Protein AF-A0AAD6PYB6-F1 (afdb_monomer)

Sequence (263 aa):
MAGSASKSFTLILLAMSFYFNSSSAARATPQSSIEFIRTSCSTTIYPDLCYTSLSIHSSTIQTSPKLLANAALNVTLSSAKSTSSKMSSLSRSHGLKPREVSAMKDCVEELSDAVYELKKSIGEMSHAKKSNFRMMISDVQTWVSAALTDESTCTDGFEGDAMNGTLKTAVRGRIVQTAQLTSNALALINNYAFRHEPIYKIDHDSASCQGTQGEVPTCATWTLSGNGMNGNFKRAVRGRIVNIAQLTSNALALVNNYALLNG

Nearest PDB structures (foldseek):
  1xg2-assembly1_B  TM=8.858E-01  e=2.376E-05  Actinidia chinensis
  1x91-assembly1_A  TM=7.967E-01  e=1.705E-05  Arabidopsis thaliana
  5lnx-assembly1_C  TM=4.937E-01  e=9.712E-01  Bacillus subtilis subsp. subtilis str. 168
  8qae-assembly1_A  TM=4.712E-01  e=1.715E+00  synthetic construct
  8vdq-assembly1_A  TM=4.806E-01  e=7.112E+00  Mus musculus

Secondary structure (DSSP, 8-state):
---SHHHHHHHHHHHHGGGS------PPPHHHHHHHHHHHHTTSSSHHHHHHHHHTTHHHHTT-HHHHHHHHHHHHHHHHHHHHHHHHHHTT-TT--HHHHHHHHHHHHHHHHHHHHHHHHHHHHHH--TTTHHHHHHHHHHHHHHHHHHHHHHHHTT-SGGGTTHHHHHHHHHHHHHHHHHHHHHHHHHHHHHTTS------TT-------TTS---PPP---------HHHHHHHHHHHHHHHHHHHHHHHHHHHHHHH--

Solvent-accessible surface area (backbone atoms only — not comparable to full-atom values): 14759 Å² total; per-residue (Å²): 144,86,76,71,68,67,64,58,56,54,54,54,56,61,54,56,63,73,65,64,71,83,79,72,80,78,72,64,49,68,68,57,7,42,52,44,45,46,62,57,20,67,74,32,95,48,32,66,63,42,31,69,72,44,52,86,43,22,85,77,24,30,76,39,54,68,41,42,26,52,48,34,44,50,55,26,40,50,43,30,46,53,45,28,53,49,41,56,52,56,55,70,48,86,90,64,51,76,68,54,46,51,34,33,52,54,26,34,50,27,29,49,49,22,38,51,27,37,51,49,25,54,56,39,61,70,67,51,42,90,94,49,32,73,60,36,50,52,51,27,53,51,27,38,54,46,22,33,46,26,33,47,52,32,49,57,59,43,58,65,76,94,36,66,54,71,66,38,54,62,51,40,63,50,38,52,55,32,33,49,38,35,51,31,23,47,43,41,42,51,56,41,49,61,75,67,50,74,80,73,74,76,68,83,85,70,78,82,72,72,65,64,96,89,60,84,68,70,72,85,79,89,78,90,82,76,90,86,78,58,71,72,53,58,54,51,50,53,53,51,56,50,48,52,57,51,51,50,52,55,49,48,56,51,53,55,53,54,52,66,75,76,102

Structure (mmCIF, N/CA/C/O backbone):
data_AF-A0AAD6PYB6-F1
#
_entry.id   AF-A0AAD6PYB6-F1
#
loop_
_atom_site.group_PDB
_atom_site.id
_atom_site.type_symbol
_atom_site.label_atom_id
_atom_site.label_alt_id
_atom_site.label_comp_id
_atom_site.label_asym_id
_atom_site.label_entity_id
_atom_site.label_seq_id
_atom_site.pdbx_PDB_ins_code
_atom_site.Cartn_x
_atom_site.Cartn_y
_atom_site.Cartn_z
_atom_site.occupancy
_atom_site.B_iso_or_equiv
_atom_site.auth_seq_id
_atom_site.auth_comp_id
_atom_site.auth_asym_id
_atom_site.auth_atom_id
_atom_site.pdbx_PDB_model_num
ATOM 1 N N . MET A 1 1 ? -26.552 -5.639 77.917 1.00 44.06 1 MET A N 1
ATOM 2 C CA . MET A 1 1 ? -26.828 -6.510 76.752 1.00 44.06 1 MET A CA 1
ATOM 3 C C . MET A 1 1 ? -26.642 -5.693 75.473 1.00 44.06 1 MET A C 1
ATOM 5 O O . MET A 1 1 ? -27.607 -5.205 74.913 1.00 44.06 1 MET A O 1
ATOM 9 N N . ALA A 1 2 ? -25.401 -5.453 75.048 1.00 47.69 2 ALA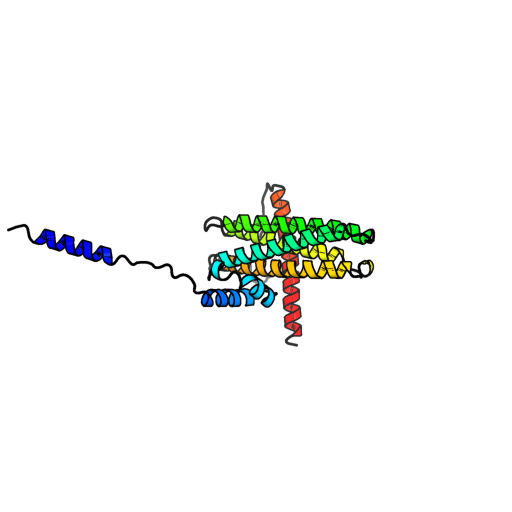 A N 1
ATOM 10 C CA . ALA A 1 2 ? -25.093 -4.684 73.838 1.00 47.69 2 ALA A CA 1
ATOM 11 C C . ALA A 1 2 ? -23.772 -5.225 73.280 1.00 47.69 2 ALA A C 1
ATOM 13 O O . ALA A 1 2 ? -22.701 -4.868 73.752 1.00 47.69 2 ALA A O 1
ATOM 14 N N . GLY A 1 3 ? -23.842 -6.197 72.373 1.00 49.38 3 GLY A N 1
ATOM 15 C CA . GLY A 1 3 ? -22.629 -6.861 71.873 1.00 49.38 3 GLY A CA 1
ATOM 16 C C . GLY A 1 3 ? -22.837 -7.888 70.762 1.00 49.38 3 GLY A C 1
ATOM 17 O O . GLY A 1 3 ? -21.867 -8.286 70.127 1.00 49.38 3 GLY A O 1
ATOM 18 N N . SER A 1 4 ? -24.081 -8.294 70.481 1.00 51.25 4 SER A N 1
ATOM 19 C CA . SER A 1 4 ? -24.361 -9.315 69.457 1.00 51.25 4 SER A CA 1
ATOM 20 C C . SER A 1 4 ? -24.599 -8.736 68.048 1.00 51.25 4 SER A C 1
ATOM 22 O O . SER A 1 4 ? -24.265 -9.366 67.048 1.00 51.25 4 SER A O 1
ATOM 24 N N . ALA A 1 5 ? -25.095 -7.496 67.940 1.00 53.59 5 ALA A N 1
ATOM 25 C CA . ALA A 1 5 ? -25.461 -6.897 66.648 1.00 53.59 5 ALA A CA 1
ATOM 26 C C . ALA A 1 5 ? -24.251 -6.496 65.773 1.00 53.59 5 ALA A C 1
ATOM 28 O O . ALA A 1 5 ? -24.321 -6.580 64.550 1.00 53.59 5 ALA A O 1
ATOM 29 N N . SER A 1 6 ? -23.120 -6.122 66.387 1.00 53.25 6 SER A N 1
ATOM 30 C CA . SER A 1 6 ? -21.925 -5.634 65.671 1.00 53.25 6 SER A CA 1
ATOM 31 C C . SER A 1 6 ? -21.220 -6.730 64.854 1.00 53.25 6 SER A C 1
ATOM 33 O O . SER A 1 6 ? -20.751 -6.483 63.746 1.00 53.25 6 SER A O 1
ATOM 35 N N . LYS A 1 7 ? -21.228 -7.980 65.345 1.00 53.06 7 LYS A N 1
ATOM 36 C CA . LYS A 1 7 ? -20.577 -9.120 64.671 1.00 53.06 7 LYS A CA 1
ATOM 37 C C . LYS A 1 7 ? -21.359 -9.642 63.461 1.00 53.06 7 LYS A C 1
ATOM 39 O O . LYS A 1 7 ? -20.768 -10.210 62.550 1.00 53.06 7 LYS A O 1
ATOM 44 N N . SER A 1 8 ? -22.677 -9.441 63.445 1.00 56.28 8 SER A N 1
ATOM 45 C CA . SER A 1 8 ? -23.524 -9.852 62.315 1.00 56.28 8 SER A CA 1
ATOM 46 C C . SER A 1 8 ? -23.386 -8.893 61.129 1.00 56.28 8 SER A C 1
ATOM 48 O O . SER A 1 8 ? -23.426 -9.322 59.981 1.00 56.28 8 SER A O 1
ATOM 50 N N . PHE A 1 9 ? -23.151 -7.604 61.394 1.00 56.69 9 PHE A N 1
ATOM 51 C CA . PHE A 1 9 ? -23.001 -6.588 60.349 1.00 56.69 9 PHE A CA 1
ATOM 52 C C . PHE A 1 9 ? -21.663 -6.705 59.596 1.00 56.69 9 PHE A C 1
ATOM 54 O O . PHE A 1 9 ? -21.605 -6.493 58.386 1.00 56.69 9 PHE A O 1
ATOM 61 N N . THR A 1 10 ? -20.589 -7.111 60.283 1.00 57.94 10 THR A N 1
ATOM 62 C CA . THR A 1 10 ? -19.266 -7.319 59.667 1.00 57.94 10 THR A CA 1
ATOM 63 C C . THR A 1 10 ? -19.206 -8.557 58.767 1.00 57.94 10 THR A C 1
ATOM 65 O O . THR A 1 10 ? -18.531 -8.523 57.740 1.00 57.94 10 THR A O 1
ATOM 68 N N . LEU A 1 11 ? -19.950 -9.622 59.088 1.00 55.72 11 LEU A N 1
ATOM 69 C CA . LEU A 1 11 ? -20.047 -10.824 58.244 1.00 55.72 11 LEU A CA 1
ATOM 70 C C . LEU A 1 11 ? -20.791 -10.563 56.925 1.00 55.72 11 LEU A C 1
ATOM 72 O O . LEU A 1 11 ? -20.402 -11.096 55.888 1.00 55.72 11 LEU A O 1
ATOM 76 N N . ILE A 1 12 ? -21.811 -9.701 56.939 1.00 60.41 12 ILE A N 1
ATOM 77 C CA . ILE A 1 12 ? -22.574 -9.333 55.734 1.00 60.41 12 ILE A CA 1
ATOM 78 C C . ILE A 1 12 ? -21.721 -8.476 54.782 1.00 60.41 12 ILE A C 1
ATOM 80 O O . ILE A 1 12 ? -21.755 -8.682 53.569 1.00 60.41 12 ILE A O 1
ATOM 84 N N . LEU A 1 13 ? -20.896 -7.567 55.316 1.00 56.47 13 LEU A N 1
ATOM 85 C CA . LEU A 1 13 ? -19.973 -6.754 54.511 1.00 56.47 13 LEU A CA 1
ATOM 86 C C . LEU A 1 13 ? -18.854 -7.589 53.866 1.00 56.47 13 LEU A C 1
ATOM 88 O O . LEU A 1 13 ? -18.493 -7.327 52.722 1.00 56.47 13 LEU A O 1
ATOM 92 N N . LEU A 1 14 ? -18.353 -8.618 54.561 1.00 57.16 14 LEU A N 1
ATOM 93 C CA . LEU A 1 14 ? -17.382 -9.572 54.010 1.00 57.16 14 LEU A CA 1
ATOM 94 C C . LEU A 1 14 ? -17.990 -10.500 52.951 1.00 57.16 14 LEU A C 1
ATOM 96 O O . LEU A 1 14 ? -17.286 -10.907 52.037 1.00 57.16 14 LEU A O 1
ATOM 100 N N . ALA A 1 15 ? -19.282 -10.824 53.041 1.00 57.59 15 ALA A N 1
ATOM 101 C CA . ALA A 1 15 ? -19.959 -11.617 52.018 1.00 57.59 15 ALA A CA 1
ATOM 102 C C . ALA A 1 15 ? -20.163 -10.819 50.718 1.00 57.59 15 ALA A C 1
ATOM 104 O O . ALA A 1 15 ? -19.977 -11.365 49.635 1.00 57.59 15 ALA A O 1
ATOM 105 N N . MET A 1 16 ? -20.474 -9.520 50.810 1.00 56.72 16 MET A N 1
ATOM 106 C CA . MET A 1 16 ? -20.704 -8.651 49.644 1.00 56.72 16 MET A CA 1
ATOM 107 C C . MET A 1 16 ? -19.429 -8.335 48.844 1.00 56.72 16 MET A C 1
ATOM 109 O O . MET A 1 16 ? -19.515 -8.081 47.643 1.00 56.72 16 MET A O 1
ATOM 113 N N . SER A 1 17 ? -18.240 -8.412 49.451 1.00 53.81 17 SER A N 1
ATOM 114 C CA . SER A 1 17 ? -16.965 -8.259 48.736 1.00 53.81 17 SER A CA 1
ATOM 115 C C . SER A 1 17 ? -16.592 -9.465 47.862 1.00 53.81 17 SER A C 1
ATOM 117 O O . SER A 1 17 ? -15.834 -9.292 46.910 1.00 53.81 17 SER A O 1
ATOM 119 N N . PHE A 1 18 ? -17.177 -10.648 48.094 1.00 53.03 18 PHE A N 1
ATOM 120 C CA . PHE A 1 18 ? -17.046 -11.800 47.186 1.00 53.03 18 PHE A CA 1
ATOM 121 C C . PHE A 1 18 ? -17.978 -11.726 45.963 1.00 53.03 18 PHE A C 1
ATOM 123 O O . PHE A 1 18 ? -17.782 -12.472 45.007 1.00 53.03 18 PHE A O 1
ATOM 130 N N . TYR A 1 19 ? -18.957 -10.811 45.959 1.00 51.69 19 TYR A N 1
ATOM 131 C CA . TYR A 1 19 ? -19.867 -10.579 44.828 1.00 51.69 19 TYR A CA 1
ATOM 132 C C . TYR A 1 19 ? -19.381 -9.493 43.857 1.00 51.69 19 TYR A C 1
ATOM 134 O O . TYR A 1 19 ? -20.041 -9.241 42.845 1.00 51.69 19 TYR A O 1
ATOM 142 N N . PHE A 1 20 ? -18.222 -8.866 44.102 1.00 55.06 20 PHE A N 1
ATOM 143 C CA . PHE A 1 20 ? -17.576 -8.038 43.085 1.00 55.06 20 PHE A CA 1
ATOM 144 C C . PHE A 1 20 ? -17.024 -8.936 41.975 1.00 55.06 20 PHE A C 1
ATOM 146 O O . PHE A 1 20 ? -15.905 -9.438 42.024 1.00 55.06 20 PHE A O 1
ATOM 153 N N . ASN A 1 21 ? -17.901 -9.145 40.993 1.00 52.94 21 ASN A N 1
ATOM 154 C CA . ASN A 1 21 ? -17.685 -9.710 39.672 1.00 52.94 21 ASN A CA 1
ATOM 155 C C . ASN A 1 21 ? -16.218 -9.707 39.229 1.00 52.94 21 ASN A C 1
ATOM 157 O O . ASN A 1 21 ? -15.630 -8.665 38.931 1.00 52.94 21 ASN A O 1
ATOM 161 N N . SER A 1 22 ? -15.678 -10.912 39.068 1.00 51.53 22 SER A N 1
ATOM 162 C CA . SER A 1 22 ? -14.574 -11.147 38.147 1.00 51.53 22 SER A CA 1
ATOM 163 C C . SER A 1 22 ? -15.066 -10.856 36.729 1.00 51.53 22 SER A C 1
ATOM 165 O O . SER A 1 22 ? -15.581 -11.739 36.045 1.00 51.53 22 SER A O 1
ATOM 167 N N . SER A 1 23 ? -14.918 -9.611 36.278 1.00 52.59 23 SER A N 1
ATOM 168 C CA . SER A 1 23 ? -15.025 -9.260 34.863 1.00 52.59 23 SER A CA 1
ATOM 169 C C . SER A 1 23 ? -13.872 -9.928 34.119 1.00 52.59 23 SER A C 1
ATOM 171 O O . SER A 1 23 ? -12.803 -9.349 33.933 1.00 52.59 23 SER A O 1
ATOM 173 N N . SER A 1 24 ? -14.067 -11.184 33.723 1.00 54.78 24 SER A N 1
ATOM 174 C CA . SER A 1 24 ? -13.161 -11.852 32.798 1.00 54.78 24 SER A CA 1
ATOM 175 C C . SER A 1 24 ? -13.300 -11.155 31.452 1.00 54.78 24 SER A C 1
ATOM 177 O O . SER A 1 24 ? -14.332 -11.269 30.795 1.00 54.78 24 SER A O 1
ATOM 179 N N . ALA A 1 25 ? -12.272 -10.414 31.039 1.00 56.12 25 ALA A N 1
ATOM 180 C CA . ALA A 1 25 ? -12.152 -9.981 29.656 1.00 56.12 25 ALA A CA 1
ATOM 181 C C . ALA A 1 25 ? -12.066 -11.248 28.790 1.00 56.12 25 ALA A C 1
ATOM 183 O O . ALA A 1 25 ? -11.013 -11.886 28.717 1.00 56.12 25 ALA A O 1
ATOM 184 N N . ALA A 1 26 ? -13.192 -11.664 28.209 1.00 63.38 26 ALA A N 1
ATOM 185 C CA . ALA A 1 26 ? -13.251 -12.835 27.349 1.00 63.38 26 ALA A CA 1
ATOM 186 C C . ALA A 1 26 ? -12.305 -12.607 26.161 1.00 63.38 26 ALA A C 1
ATOM 188 O O . ALA A 1 26 ? -12.541 -11.736 25.323 1.00 63.38 26 ALA A O 1
ATOM 189 N N . ARG A 1 27 ? -11.196 -13.353 26.114 1.00 66.00 27 ARG A N 1
ATOM 190 C CA . ARG A 1 27 ? -10.298 -13.340 24.956 1.00 66.00 27 ARG A CA 1
ATOM 191 C C . ARG A 1 27 ? -11.039 -13.931 23.764 1.00 66.00 27 ARG A C 1
ATOM 193 O O . ARG A 1 27 ? -11.705 -14.957 23.903 1.00 66.00 27 ARG A O 1
ATOM 200 N N . ALA A 1 28 ? -10.894 -13.305 22.598 1.00 75.38 28 ALA A N 1
ATOM 201 C CA . ALA A 1 28 ? -11.425 -13.865 21.365 1.00 75.38 28 ALA A CA 1
ATOM 202 C C . ALA A 1 28 ? -10.831 -15.261 21.132 1.00 75.38 28 ALA A C 1
ATOM 204 O O . ALA A 1 28 ? -9.621 -15.469 21.254 1.00 75.38 28 ALA A O 1
ATOM 205 N N . THR A 1 29 ? -11.685 -16.221 20.787 1.00 82.94 29 THR A N 1
ATOM 206 C CA . THR A 1 29 ? -11.224 -17.543 20.357 1.00 82.94 29 THR A CA 1
ATOM 207 C C . THR A 1 29 ? -10.570 -17.431 18.974 1.00 82.94 29 THR A C 1
ATOM 209 O O . THR A 1 29 ? -10.989 -16.578 18.179 1.00 82.94 29 THR A O 1
ATOM 212 N N . PRO A 1 30 ? -9.599 -18.298 18.628 1.00 81.12 30 PRO A N 1
ATOM 213 C CA . PRO A 1 30 ? -9.003 -18.311 17.290 1.00 81.12 30 PRO A CA 1
ATOM 214 C C . PRO A 1 30 ? -10.054 -18.373 16.172 1.00 81.12 30 PRO A C 1
ATOM 216 O O . PRO A 1 30 ? -9.973 -17.614 15.210 1.00 81.12 30 PRO A O 1
ATOM 219 N N . GLN A 1 31 ? -11.104 -19.183 16.357 1.00 85.88 31 GLN A N 1
ATOM 220 C CA . GLN A 1 31 ? -12.203 -19.315 15.399 1.00 85.88 31 GLN A CA 1
ATOM 221 C C . GLN A 1 31 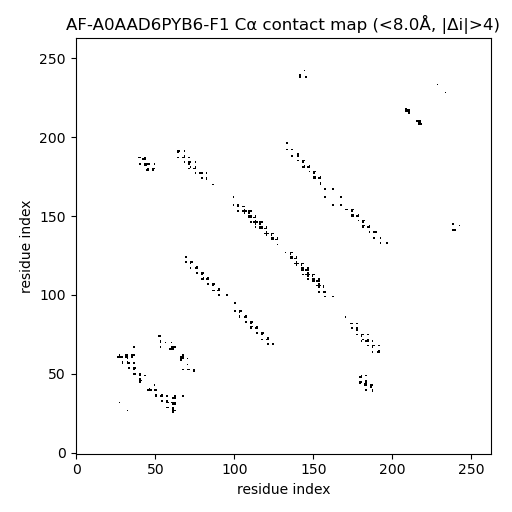? -12.971 -18.001 15.204 1.00 85.88 31 GLN A C 1
ATOM 223 O O . GLN A 1 31 ? -13.214 -17.589 14.072 1.00 85.88 31 GLN A O 1
ATOM 228 N N . SER A 1 32 ? -13.307 -17.304 16.296 1.00 90.69 32 SER A N 1
ATOM 229 C CA . SER A 1 32 ? -13.994 -16.007 16.214 1.00 90.69 32 SER A CA 1
ATOM 230 C C . SER A 1 32 ? -13.148 -14.919 15.547 1.00 90.69 32 SER A C 1
ATOM 232 O O . SER A 1 32 ? -13.687 -14.073 14.838 1.00 90.69 32 SER A O 1
ATOM 234 N N . SER A 1 33 ? -11.822 -14.952 15.724 1.00 93.38 33 SER A N 1
ATOM 235 C CA . SER A 1 33 ? -10.919 -14.004 15.068 1.00 93.38 33 SER A CA 1
ATOM 236 C C . SER A 1 33 ? -10.799 -14.261 13.566 1.00 93.38 33 SER A C 1
ATOM 238 O O . SER A 1 33 ? -10.872 -13.321 12.777 1.00 93.38 33 SER A O 1
ATOM 240 N N . ILE A 1 34 ? -10.669 -15.526 13.157 1.00 95.69 34 ILE A N 1
ATOM 241 C CA . ILE A 1 34 ? -10.606 -15.903 11.738 1.00 95.69 34 ILE A CA 1
ATOM 242 C C . ILE A 1 34 ? -11.881 -15.468 11.008 1.00 95.69 34 ILE A C 1
ATOM 244 O O . ILE A 1 34 ? -11.799 -14.873 9.933 1.00 95.69 34 ILE A O 1
ATOM 248 N N . GLU A 1 35 ? -13.051 -15.703 11.604 1.00 96.94 35 GLU A N 1
ATOM 249 C CA . GLU A 1 35 ? -14.329 -15.301 11.008 1.00 96.94 35 GLU A CA 1
ATOM 250 C C . GLU A 1 35 ? -14.493 -13.773 10.965 1.00 96.94 35 GLU A C 1
ATOM 252 O O . GLU A 1 35 ? -14.975 -13.218 9.974 1.00 96.94 35 GLU A O 1
ATOM 257 N N . PHE A 1 36 ? -14.015 -13.067 11.994 1.00 97.62 36 PHE A N 1
ATOM 258 C CA . PHE A 1 36 ? -13.961 -11.606 11.997 1.00 97.62 36 PHE A CA 1
ATOM 259 C C . PHE A 1 36 ? -13.075 -11.050 10.872 1.00 97.62 36 PHE A C 1
ATOM 261 O O . PHE A 1 36 ? -13.473 -10.101 10.191 1.00 97.62 36 PHE A O 1
ATOM 268 N N . ILE A 1 37 ? -11.897 -11.641 10.642 1.00 98.38 37 ILE A N 1
ATOM 269 C CA . ILE A 1 37 ? -11.001 -11.256 9.541 1.00 98.38 37 ILE A CA 1
ATOM 270 C C . ILE A 1 37 ? -11.681 -11.515 8.199 1.00 98.38 37 ILE A C 1
ATOM 272 O O . ILE A 1 37 ? -11.710 -10.620 7.359 1.00 98.38 37 ILE A O 1
ATOM 276 N N . ARG A 1 38 ? -12.281 -12.696 8.013 1.00 98.12 38 ARG A N 1
ATOM 277 C CA . ARG A 1 38 ? -13.022 -13.049 6.794 1.00 98.12 38 ARG A CA 1
ATOM 278 C C . ARG A 1 38 ? -14.126 -12.041 6.490 1.00 98.12 38 ARG A C 1
ATOM 280 O O . ARG A 1 38 ? -14.169 -11.498 5.391 1.00 98.12 38 ARG A O 1
ATOM 287 N N . THR A 1 39 ? -14.965 -11.749 7.480 1.00 97.81 39 THR A N 1
ATOM 288 C CA . THR A 1 39 ? -16.073 -10.792 7.349 1.00 97.81 39 THR A CA 1
ATOM 289 C C . THR A 1 39 ? -15.575 -9.378 7.062 1.00 97.81 39 THR A C 1
ATOM 291 O O . THR A 1 39 ? -16.192 -8.638 6.309 1.00 97.81 39 THR A O 1
ATOM 294 N N . SER A 1 40 ? -14.451 -8.972 7.649 1.00 97.38 40 SER A N 1
ATOM 295 C CA . SER A 1 40 ? -13.896 -7.642 7.390 1.00 97.38 40 SER A CA 1
ATOM 296 C C . SER A 1 40 ? -13.298 -7.542 5.982 1.00 97.38 40 SER A C 1
ATOM 298 O O . SER A 1 40 ? -13.502 -6.544 5.291 1.00 97.38 40 SER A O 1
ATOM 300 N N . CYS A 1 41 ? -12.599 -8.589 5.535 1.00 98.12 41 CYS A N 1
ATOM 301 C CA . CYS A 1 41 ? -11.990 -8.661 4.210 1.00 98.12 41 CYS A CA 1
ATOM 302 C C . CYS A 1 41 ? -13.007 -8.778 3.068 1.00 98.12 41 CYS A C 1
ATOM 304 O O . CYS A 1 41 ? -12.707 -8.347 1.962 1.00 98.12 41 CYS A O 1
ATOM 306 N N . SER A 1 42 ? -14.219 -9.289 3.306 1.00 97.31 42 SER A N 1
ATOM 307 C CA . SER A 1 42 ? -15.255 -9.357 2.259 1.00 97.31 42 SER A CA 1
ATOM 308 C C . SER A 1 42 ? -15.733 -7.986 1.767 1.00 97.31 42 SER A C 1
ATOM 310 O O . SER A 1 42 ? -16.372 -7.900 0.724 1.00 97.31 42 SER A O 1
ATOM 312 N N . THR A 1 43 ? -15.415 -6.915 2.498 1.00 90.44 43 THR A N 1
ATOM 313 C CA . THR A 1 43 ? -15.750 -5.531 2.126 1.00 90.44 43 THR A CA 1
ATOM 314 C C . THR A 1 43 ? -14.627 -4.809 1.375 1.00 90.44 43 THR A C 1
ATOM 316 O O . THR A 1 43 ? -14.756 -3.622 1.081 1.00 90.44 43 THR A O 1
ATOM 319 N N . THR A 1 44 ? -13.509 -5.485 1.088 1.00 91.06 44 THR A N 1
ATOM 320 C CA . THR A 1 44 ? -12.371 -4.893 0.373 1.00 91.06 44 THR A CA 1
ATOM 321 C C . THR A 1 44 ? -12.392 -5.246 -1.117 1.00 91.06 44 THR A C 1
ATOM 323 O O . THR A 1 44 ? -13.100 -6.152 -1.545 1.00 91.06 44 THR A O 1
ATOM 326 N N . ILE A 1 45 ? -11.603 -4.528 -1.926 1.00 91.44 45 ILE A N 1
ATOM 327 C CA . ILE A 1 45 ? -11.514 -4.764 -3.381 1.00 91.44 45 ILE A CA 1
ATOM 328 C C . ILE A 1 45 ? -10.819 -6.099 -3.695 1.00 91.44 45 ILE A C 1
ATOM 330 O O . ILE A 1 45 ? -11.155 -6.747 -4.683 1.00 91.44 45 ILE A O 1
ATOM 334 N N . TYR A 1 46 ? -9.887 -6.543 -2.840 1.00 94.75 46 TYR A N 1
ATOM 335 C CA . TYR A 1 46 ? -9.160 -7.807 -3.007 1.00 94.75 46 TYR A CA 1
ATOM 336 C C . TYR A 1 46 ? -9.356 -8.729 -1.786 1.00 94.75 46 TYR A C 1
ATOM 338 O O . TYR A 1 46 ? -8.416 -8.887 -0.992 1.00 94.75 46 TYR A O 1
ATOM 346 N N . PRO A 1 47 ? -10.548 -9.341 -1.610 1.00 96.25 47 PRO A N 1
ATOM 347 C CA . PRO A 1 47 ? -10.905 -10.090 -0.401 1.00 96.25 47 PRO A CA 1
ATOM 348 C C . PRO A 1 47 ? -9.989 -11.277 -0.108 1.00 96.25 47 PRO A C 1
ATOM 350 O O . PRO A 1 47 ? -9.562 -11.459 1.033 1.00 96.25 47 PRO A O 1
ATOM 353 N N . ASP A 1 48 ? -9.633 -12.056 -1.132 1.00 98.38 48 ASP A N 1
ATOM 354 C CA . ASP A 1 48 ? -8.791 -13.245 -0.965 1.00 98.38 48 ASP A CA 1
ATOM 355 C C . ASP A 1 48 ? -7.379 -12.870 -0.516 1.00 98.38 48 ASP A C 1
ATOM 357 O O . ASP A 1 48 ? -6.837 -13.460 0.422 1.00 98.38 48 ASP A O 1
ATOM 361 N N . LEU A 1 49 ? -6.792 -11.835 -1.127 1.00 98.31 49 LEU A N 1
ATOM 362 C CA . LEU A 1 49 ? -5.485 -11.314 -0.730 1.00 98.31 49 LEU A CA 1
ATOM 363 C C . LEU A 1 49 ? -5.529 -10.727 0.688 1.00 98.31 49 LEU A C 1
ATOM 365 O O . LEU A 1 49 ? -4.614 -10.949 1.481 1.00 98.31 49 LEU A O 1
ATOM 369 N N . CYS A 1 50 ? -6.604 -10.016 1.036 1.00 98.62 50 CYS A N 1
ATOM 370 C CA . CYS A 1 50 ? -6.826 -9.509 2.389 1.00 98.62 50 CYS A CA 1
ATOM 371 C C . CYS A 1 50 ? -6.847 -10.658 3.406 1.00 98.62 50 CYS A C 1
ATOM 373 O O . CYS A 1 50 ? -6.081 -10.656 4.368 1.00 98.62 50 CYS A O 1
ATOM 375 N N . TYR A 1 51 ? -7.677 -11.677 3.178 1.00 98.69 51 TYR A N 1
ATOM 376 C CA . TYR A 1 51 ? -7.853 -12.777 4.122 1.00 98.69 51 TYR A CA 1
ATOM 377 C C . TYR A 1 51 ? -6.588 -13.630 4.260 1.00 98.69 51 TYR A C 1
ATOM 379 O O . TYR A 1 51 ? -6.145 -13.920 5.375 1.00 98.69 51 TYR A O 1
ATOM 387 N N . THR A 1 52 ? -5.977 -14.019 3.140 1.00 98.44 52 THR A N 1
ATOM 388 C CA . THR A 1 52 ? -4.766 -14.857 3.140 1.00 98.44 52 THR A CA 1
ATOM 389 C C . THR A 1 52 ? -3.590 -14.161 3.819 1.00 98.44 52 THR A C 1
ATOM 391 O O . THR A 1 52 ? -2.872 -14.801 4.585 1.00 98.44 52 THR A O 1
ATOM 394 N N . SER A 1 53 ? -3.436 -12.849 3.626 1.00 98.44 53 SER A N 1
ATOM 395 C CA . SER A 1 53 ? -2.356 -12.081 4.255 1.00 98.44 53 SER A CA 1
ATOM 396 C C . SER A 1 53 ? -2.581 -11.784 5.744 1.00 98.44 53 SER A C 1
ATOM 398 O O . SER A 1 53 ? -1.611 -11.604 6.477 1.00 98.44 53 SER A O 1
ATOM 400 N N . LEU A 1 54 ? -3.833 -11.768 6.222 1.00 98.56 54 LEU A N 1
ATOM 401 C CA . LEU A 1 54 ? -4.166 -11.378 7.600 1.00 98.56 54 LEU A CA 1
ATOM 402 C C . LEU A 1 54 ? -4.530 -12.539 8.528 1.00 98.56 54 LEU A C 1
ATOM 404 O O . LEU A 1 54 ? -4.342 -12.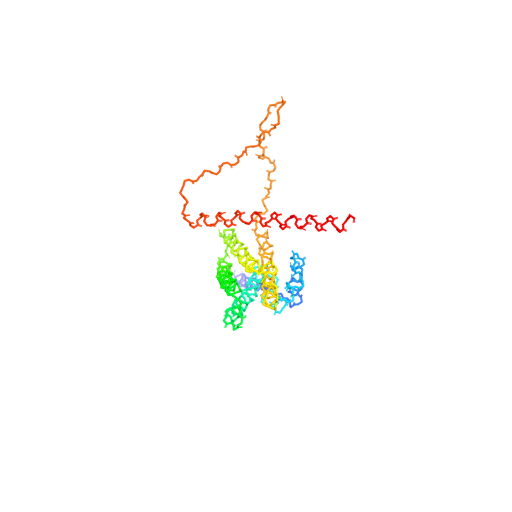425 9.738 1.00 98.56 54 LEU A O 1
ATOM 408 N N . SER A 1 55 ? -5.026 -13.661 8.005 1.00 97.38 55 SER A N 1
ATOM 409 C CA . SER A 1 55 ? -5.486 -14.802 8.819 1.00 97.38 55 SER A CA 1
ATOM 410 C C . SER A 1 55 ? -4.390 -15.392 9.719 1.00 97.38 55 SER A C 1
ATOM 412 O O . SER A 1 55 ? -4.664 -15.774 10.862 1.00 97.38 55 SER A O 1
ATOM 414 N N . ILE A 1 56 ? -3.133 -15.371 9.261 1.00 96.69 56 ILE A N 1
ATOM 415 C CA . ILE A 1 56 ? -1.958 -15.789 10.044 1.00 96.69 56 ILE A CA 1
ATOM 416 C C . ILE A 1 56 ? -1.707 -14.901 11.275 1.00 96.69 56 ILE A C 1
ATOM 418 O O . ILE A 1 56 ? -1.028 -15.312 12.212 1.00 96.69 56 ILE A O 1
ATOM 422 N N . HIS A 1 57 ? -2.276 -13.694 11.297 1.00 96.31 57 HIS A N 1
ATOM 423 C CA . HIS A 1 57 ? -2.176 -12.732 12.392 1.00 96.31 57 HIS A CA 1
ATOM 424 C C . HIS A 1 57 ? -3.412 -12.739 13.308 1.00 96.31 57 HIS A C 1
ATOM 426 O O . HIS A 1 57 ? -3.550 -11.852 14.151 1.00 96.31 57 HIS A O 1
ATOM 432 N N . SER A 1 58 ? -4.304 -13.729 13.180 1.00 95.25 58 SER A N 1
ATOM 433 C CA . SER A 1 58 ? -5.559 -13.829 13.947 1.00 95.25 58 SER A CA 1
ATOM 434 C C . SER A 1 58 ? -5.375 -13.730 15.465 1.00 95.25 58 SER A C 1
ATOM 436 O O . SER A 1 58 ? -6.103 -12.996 16.128 1.00 95.25 58 SER A O 1
ATOM 438 N N . SER A 1 59 ? -4.352 -14.364 16.037 1.00 94.12 59 SER A N 1
ATOM 439 C CA . SER A 1 59 ? -4.072 -14.265 17.479 1.00 94.12 59 SER A CA 1
ATOM 440 C C . SER A 1 59 ? -3.795 -12.828 17.947 1.00 94.12 59 SER A C 1
ATOM 442 O O . SER A 1 59 ? -4.221 -12.440 19.035 1.00 94.12 59 SER A O 1
ATOM 444 N N . THR A 1 60 ? -3.131 -12.021 17.115 1.00 94.88 60 THR A N 1
ATOM 445 C CA . THR A 1 60 ? -2.844 -10.605 17.385 1.00 94.88 60 THR A CA 1
ATOM 446 C C . THR A 1 60 ? -4.055 -9.722 17.094 1.00 94.88 60 THR A C 1
ATOM 448 O O . THR A 1 60 ? -4.350 -8.815 17.868 1.00 94.88 60 THR A O 1
ATOM 451 N N . ILE A 1 61 ? -4.764 -9.978 15.992 1.00 96.12 61 ILE A N 1
ATOM 452 C CA . ILE A 1 61 ? -5.912 -9.179 15.542 1.00 96.12 61 ILE A CA 1
ATOM 453 C C . ILE A 1 61 ? -7.114 -9.351 16.480 1.00 96.12 61 ILE A C 1
ATOM 455 O O . ILE A 1 61 ? -7.825 -8.379 16.764 1.00 96.12 61 ILE A O 1
ATOM 459 N N . GLN A 1 62 ? -7.337 -10.574 16.974 1.00 95.12 62 GLN A N 1
ATOM 460 C CA . GLN A 1 62 ? -8.530 -10.956 17.729 1.00 95.12 62 GLN A CA 1
ATOM 461 C C . GLN A 1 62 ? -9.792 -10.540 16.952 1.00 95.12 62 GLN A C 1
ATOM 463 O O . GLN A 1 62 ? -9.901 -10.823 15.761 1.00 95.12 62 GLN A O 1
ATOM 468 N N . THR A 1 63 ? -10.737 -9.856 17.591 1.00 95.88 63 THR A N 1
ATOM 469 C CA . THR A 1 63 ? -11.927 -9.276 16.947 1.00 95.88 63 THR A CA 1
ATOM 470 C C . THR A 1 63 ? -11.896 -7.745 16.982 1.00 95.88 63 THR A C 1
ATOM 472 O O . THR A 1 63 ? -12.934 -7.098 17.107 1.00 95.88 63 THR A O 1
ATOM 475 N N . SER A 1 64 ? -10.699 -7.144 16.952 1.00 95.19 64 SER A N 1
ATOM 476 C CA . SER A 1 64 ? -10.515 -5.696 17.101 1.00 95.19 64 SER A CA 1
ATOM 477 C C . SER A 1 64 ? -10.299 -5.006 15.750 1.00 95.19 64 SER A C 1
ATOM 479 O O . SER A 1 64 ? -9.272 -5.236 15.108 1.00 95.19 64 SER A O 1
ATOM 481 N N . PRO A 1 65 ? -11.188 -4.079 15.340 1.00 94.81 65 PRO A N 1
ATOM 482 C CA . PRO A 1 65 ? -11.004 -3.283 14.125 1.00 94.81 65 PRO A CA 1
ATOM 483 C C . PRO A 1 65 ? -9.703 -2.467 14.110 1.00 94.81 65 PRO A C 1
ATOM 485 O O . PRO A 1 65 ? -9.046 -2.376 13.075 1.00 94.81 65 PRO A O 1
ATOM 488 N N . LYS A 1 66 ? -9.280 -1.926 15.265 1.00 94.75 66 LYS A N 1
ATOM 489 C CA . LYS A 1 66 ? -8.007 -1.193 15.380 1.00 94.75 66 LYS A CA 1
ATOM 490 C C . LYS A 1 66 ? -6.817 -2.116 15.128 1.00 94.75 66 LYS A C 1
ATOM 492 O O . LYS A 1 66 ? -5.882 -1.737 14.425 1.00 94.75 66 LYS A O 1
ATOM 497 N N . LEU A 1 67 ? -6.820 -3.308 15.732 1.00 96.81 67 LEU A N 1
ATOM 498 C CA . LEU A 1 67 ? -5.717 -4.263 15.573 1.00 96.81 67 LEU A CA 1
ATOM 499 C C . LEU A 1 67 ? -5.688 -4.838 14.156 1.00 96.81 67 LEU A C 1
ATOM 501 O O . LEU A 1 67 ? -4.606 -4.993 13.603 1.00 96.81 67 LEU A O 1
ATOM 505 N N . LEU A 1 68 ? -6.853 -5.056 13.542 1.00 97.88 68 LEU A N 1
ATOM 506 C CA . LEU A 1 68 ? -6.973 -5.452 12.141 1.00 97.88 68 LEU A CA 1
ATOM 507 C C . LEU A 1 68 ? -6.362 -4.412 11.194 1.00 97.88 68 LEU A C 1
ATOM 509 O O . LEU A 1 68 ? -5.516 -4.759 10.374 1.00 97.88 68 LEU A O 1
ATOM 513 N N . ALA A 1 69 ? -6.733 -3.136 11.339 1.00 97.38 69 ALA A N 1
ATOM 514 C CA . ALA A 1 69 ? -6.183 -2.061 10.514 1.00 97.38 69 ALA A CA 1
ATOM 515 C C . ALA A 1 69 ? -4.661 -1.903 10.709 1.00 97.38 69 ALA A C 1
ATOM 517 O O . ALA A 1 69 ? -3.922 -1.733 9.741 1.00 97.38 69 ALA A O 1
ATOM 518 N N . ASN A 1 70 ? -4.164 -2.037 11.946 1.00 97.69 70 ASN A N 1
ATOM 519 C CA . ASN A 1 70 ? -2.721 -2.047 12.216 1.00 97.69 70 ASN A CA 1
ATOM 520 C C . ASN A 1 70 ? -2.008 -3.256 11.597 1.00 97.69 70 ASN A C 1
ATOM 522 O O . ASN A 1 70 ? -0.901 -3.112 11.081 1.00 97.69 70 ASN A O 1
ATOM 526 N N . ALA A 1 71 ? -2.602 -4.449 11.652 1.00 98.44 71 ALA A N 1
ATOM 527 C CA . ALA A 1 71 ? -2.029 -5.633 11.023 1.00 98.44 71 ALA A CA 1
ATOM 528 C C . ALA A 1 71 ? -1.935 -5.451 9.500 1.00 98.44 71 ALA A C 1
ATOM 530 O O . ALA A 1 71 ? -0.877 -5.703 8.928 1.00 98.44 71 ALA A O 1
ATOM 531 N N . ALA A 1 72 ? -2.983 -4.912 8.868 1.00 98.69 72 ALA A N 1
ATOM 532 C CA . ALA A 1 72 ? -2.994 -4.606 7.438 1.00 98.69 72 ALA A CA 1
ATOM 533 C C . ALA A 1 72 ? -1.913 -3.591 7.042 1.00 98.69 72 ALA A C 1
ATOM 535 O O . ALA A 1 72 ? -1.180 -3.823 6.081 1.00 98.69 72 ALA A O 1
ATOM 536 N N . LEU A 1 73 ? -1.738 -2.517 7.821 1.00 98.69 73 LEU A N 1
ATOM 537 C CA . LEU A 1 73 ? -0.647 -1.558 7.622 1.00 98.69 73 LEU A CA 1
ATOM 538 C C . LEU A 1 73 ? 0.737 -2.216 7.719 1.00 98.69 73 LEU A C 1
ATOM 540 O O . LEU A 1 73 ? 1.610 -1.937 6.901 1.00 98.69 73 LEU A O 1
ATOM 544 N N . ASN A 1 74 ? 0.952 -3.101 8.695 1.00 98.69 74 ASN A N 1
ATOM 545 C CA . ASN A 1 74 ? 2.242 -3.772 8.877 1.00 98.69 74 ASN A CA 1
ATOM 546 C C . ASN A 1 74 ? 2.554 -4.774 7.756 1.00 98.69 74 ASN A C 1
ATOM 548 O O . ASN A 1 74 ? 3.684 -4.804 7.268 1.00 98.69 74 ASN A O 1
ATOM 552 N N . VAL A 1 75 ? 1.563 -5.563 7.328 1.00 98.75 75 VAL A N 1
ATOM 553 C CA . VAL A 1 75 ? 1.677 -6.459 6.164 1.00 98.75 75 VAL A CA 1
ATOM 554 C C . VAL A 1 75 ? 2.029 -5.652 4.914 1.00 98.75 75 VAL A C 1
ATOM 556 O O . VAL A 1 75 ? 2.987 -5.982 4.214 1.00 98.75 75 VAL A O 1
ATOM 559 N N . THR A 1 76 ? 1.312 -4.552 4.686 1.00 98.75 76 THR A N 1
ATOM 560 C CA . THR A 1 76 ? 1.539 -3.653 3.548 1.00 98.75 76 THR A CA 1
ATOM 561 C C . THR A 1 76 ? 2.938 -3.045 3.594 1.00 98.75 76 THR A C 1
ATOM 563 O O . THR A 1 76 ? 3.681 -3.147 2.624 1.00 98.75 76 THR A O 1
ATOM 566 N N . LEU A 1 77 ? 3.369 -2.511 4.744 1.00 98.88 77 LEU A N 1
ATOM 567 C CA . LEU A 1 77 ? 4.718 -1.962 4.914 1.00 98.88 77 LEU A CA 1
ATOM 568 C C . LEU A 1 77 ? 5.808 -3.012 4.657 1.00 98.88 77 LEU A C 1
ATOM 570 O O . LEU A 1 77 ? 6.857 -2.689 4.097 1.00 98.88 77 LEU A O 1
ATOM 574 N N . SER A 1 78 ? 5.594 -4.258 5.084 1.00 98.75 78 SER A N 1
ATOM 575 C CA . SER A 1 78 ? 6.522 -5.359 4.813 1.00 98.75 78 SER A CA 1
ATOM 576 C C . SER A 1 78 ? 6.637 -5.626 3.309 1.00 98.75 78 SER A C 1
ATOM 578 O O . SER A 1 78 ? 7.750 -5.694 2.778 1.00 98.75 78 SER A O 1
ATOM 580 N N . SER A 1 79 ? 5.496 -5.686 2.613 1.00 98.62 79 SER A N 1
ATOM 581 C CA . SER A 1 79 ? 5.438 -5.833 1.155 1.00 98.62 79 SER A CA 1
ATOM 582 C C . SER A 1 79 ? 6.138 -4.673 0.448 1.00 98.62 79 SER A C 1
ATOM 584 O O . SER A 1 79 ? 7.043 -4.908 -0.348 1.00 98.62 79 SER A O 1
ATOM 586 N N . ALA A 1 80 ? 5.819 -3.427 0.806 1.00 98.62 80 ALA A N 1
ATOM 587 C CA . ALA A 1 80 ? 6.408 -2.230 0.208 1.00 98.62 80 ALA A CA 1
ATOM 588 C C . ALA A 1 80 ? 7.930 -2.175 0.400 1.00 98.62 80 ALA A C 1
ATOM 590 O O . ALA A 1 80 ? 8.670 -1.926 -0.549 1.00 98.62 80 ALA A O 1
ATOM 591 N N . LYS A 1 81 ? 8.439 -2.509 1.596 1.00 98.81 81 LYS A N 1
ATOM 592 C CA . LYS A 1 81 ? 9.889 -2.612 1.844 1.00 98.81 81 LYS A CA 1
ATOM 593 C C . LYS A 1 81 ? 10.549 -3.686 0.982 1.00 98.81 81 LYS A C 1
ATOM 595 O O . LYS A 1 81 ? 11.622 -3.450 0.426 1.00 98.81 81 LYS A O 1
ATOM 600 N N . SER A 1 82 ? 9.932 -4.865 0.887 1.00 98.50 82 SER A N 1
ATOM 601 C CA . SER A 1 82 ? 10.446 -5.967 0.069 1.00 98.50 82 SER A CA 1
ATOM 602 C C . SER A 1 82 ? 10.482 -5.583 -1.412 1.00 98.50 82 SER A C 1
ATOM 604 O O . SER A 1 82 ? 11.506 -5.745 -2.080 1.00 98.50 82 SER A O 1
ATOM 606 N N . THR A 1 83 ? 9.395 -4.990 -1.905 1.00 98.00 83 THR A N 1
ATOM 607 C CA . THR A 1 83 ? 9.258 -4.500 -3.277 1.00 98.00 83 THR A CA 1
ATOM 608 C C . THR A 1 83 ? 10.268 -3.394 -3.575 1.00 98.00 83 THR A C 1
ATOM 610 O O . THR A 1 83 ? 11.012 -3.523 -4.545 1.00 98.00 83 THR A O 1
ATOM 613 N N . SER A 1 84 ? 10.398 -2.381 -2.712 1.00 98.12 84 SER A N 1
ATOM 614 C CA . SER A 1 84 ? 11.393 -1.303 -2.835 1.00 98.12 84 SER A CA 1
ATOM 615 C C . SER A 1 84 ? 12.827 -1.847 -2.891 1.00 98.12 84 SER A C 1
ATOM 617 O O . SER A 1 84 ? 13.600 -1.505 -3.792 1.00 98.12 84 SER A O 1
ATOM 619 N N . SER A 1 85 ? 13.180 -2.784 -2.002 1.00 98.12 85 SER A N 1
ATOM 620 C CA . SER A 1 85 ? 14.495 -3.440 -2.015 1.00 98.12 85 SER A CA 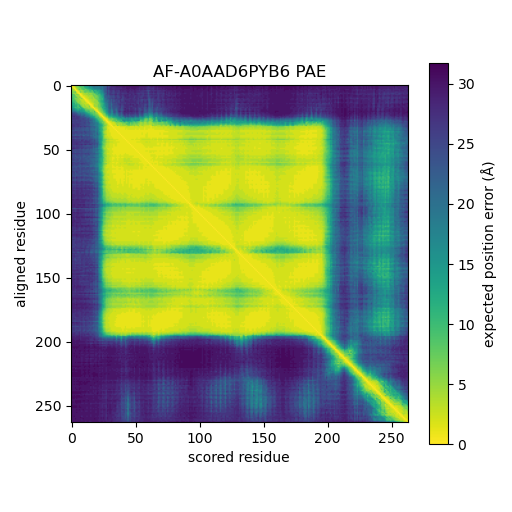1
ATOM 621 C C . SER A 1 85 ? 14.736 -4.208 -3.316 1.00 98.12 85 SER A C 1
ATOM 623 O O . SER A 1 85 ? 15.818 -4.128 -3.911 1.00 98.12 85 SER A O 1
ATOM 625 N N . LYS A 1 86 ? 13.714 -4.914 -3.813 1.00 97.19 86 LYS A N 1
ATOM 626 C CA . LYS A 1 86 ? 13.816 -5.658 -5.066 1.00 97.19 86 LYS A CA 1
ATOM 627 C C . LYS A 1 86 ? 13.951 -4.735 -6.275 1.00 97.19 86 LYS A C 1
ATOM 629 O O . LYS A 1 86 ? 14.791 -5.020 -7.127 1.00 97.19 86 LYS A O 1
ATOM 634 N N . MET A 1 87 ? 13.201 -3.635 -6.338 1.00 97.06 87 MET A N 1
ATOM 635 C CA . MET A 1 87 ? 13.336 -2.634 -7.403 1.00 97.06 87 MET A CA 1
ATOM 636 C C . MET A 1 87 ? 14.704 -1.955 -7.355 1.00 97.06 87 MET A C 1
ATOM 638 O O . MET A 1 87 ? 15.354 -1.822 -8.386 1.00 97.06 87 MET A O 1
ATOM 642 N N . SER A 1 88 ? 15.221 -1.675 -6.158 1.00 97.06 88 SER A N 1
ATOM 643 C CA . SER A 1 88 ? 16.583 -1.160 -5.962 1.00 97.06 88 SER A CA 1
ATOM 644 C C . SER A 1 88 ? 17.671 -2.145 -6.403 1.00 97.06 88 SER A C 1
ATOM 646 O O . SER A 1 88 ? 18.789 -1.754 -6.732 1.00 97.06 88 SER A O 1
ATOM 648 N N . SER A 1 89 ? 17.404 -3.451 -6.355 1.00 96.38 89 SER A N 1
ATOM 649 C CA . SER A 1 89 ? 18.301 -4.464 -6.921 1.00 96.38 89 SER A CA 1
ATOM 650 C C . SER A 1 89 ? 18.172 -4.527 -8.440 1.00 96.38 89 SER A C 1
ATOM 652 O O . SER A 1 89 ? 19.189 -4.626 -9.120 1.00 96.38 89 SER A O 1
ATOM 654 N N . LEU A 1 90 ? 16.947 -4.467 -8.968 1.00 94.12 90 LEU A N 1
ATOM 655 C CA . LEU A 1 90 ? 16.693 -4.505 -10.406 1.00 94.12 90 LEU A CA 1
ATOM 656 C C . LEU A 1 90 ? 17.285 -3.287 -11.117 1.00 94.12 90 LEU A C 1
ATOM 658 O O . LEU A 1 90 ? 17.896 -3.467 -12.163 1.00 94.12 90 LEU A O 1
ATOM 662 N N . SER A 1 91 ? 17.206 -2.097 -10.519 1.00 95.31 91 SER A N 1
ATOM 663 C CA . SER A 1 91 ? 17.744 -0.849 -11.079 1.00 95.31 91 SER A CA 1
ATOM 664 C C . SER A 1 91 ? 19.261 -0.872 -11.293 1.00 95.31 91 SER A C 1
ATOM 666 O O . SER A 1 91 ? 19.784 -0.105 -12.094 1.00 95.31 91 SER A O 1
ATOM 668 N N . ARG A 1 92 ? 19.970 -1.775 -10.603 1.00 94.50 92 ARG A N 1
ATOM 669 C CA . ARG A 1 92 ? 21.420 -1.991 -10.723 1.00 94.50 92 ARG A CA 1
ATOM 670 C C . ARG A 1 92 ? 21.789 -3.150 -11.651 1.00 94.50 92 ARG A C 1
ATOM 672 O O . ARG A 1 92 ? 22.960 -3.512 -11.732 1.00 94.50 92 ARG A O 1
ATOM 679 N N . SER A 1 93 ? 20.811 -3.762 -12.316 1.00 92.31 93 SER A N 1
ATOM 680 C CA . SER A 1 93 ? 21.062 -4.880 -13.227 1.00 92.31 93 SER A CA 1
ATOM 681 C C . SER A 1 93 ? 21.758 -4.401 -14.498 1.00 92.31 93 SER A C 1
ATOM 683 O O . SER A 1 93 ? 21.477 -3.321 -15.015 1.00 92.31 93 SER A O 1
ATOM 685 N N . HIS A 1 94 ? 22.651 -5.230 -15.031 1.00 91.56 94 HIS A N 1
ATOM 686 C CA . HIS A 1 94 ? 23.252 -4.983 -16.337 1.00 91.56 94 HIS A CA 1
ATOM 687 C C . HIS A 1 94 ? 22.232 -5.208 -17.464 1.00 91.56 94 HIS A C 1
ATOM 689 O O . HIS A 1 94 ? 21.314 -6.014 -17.328 1.00 91.56 94 HIS A O 1
ATOM 695 N N . GLY A 1 95 ? 22.420 -4.516 -18.590 1.00 91.50 95 GLY A N 1
ATOM 696 C CA . GLY A 1 95 ? 21.604 -4.702 -19.796 1.00 91.50 95 GLY A CA 1
ATOM 697 C C . GLY A 1 95 ? 20.316 -3.875 -19.857 1.00 91.50 95 GLY A C 1
ATOM 698 O O . GLY A 1 95 ? 19.542 -4.056 -20.792 1.00 91.50 95 GLY A O 1
ATOM 699 N N . LEU A 1 96 ? 20.094 -2.962 -18.905 1.00 94.75 96 LEU A N 1
ATOM 700 C CA . LEU A 1 96 ? 18.980 -2.014 -18.959 1.00 94.75 96 LEU A CA 1
ATOM 701 C C . LEU A 1 96 ? 19.205 -0.956 -20.044 1.00 94.75 96 LEU A C 1
ATOM 703 O O . LEU A 1 96 ? 20.291 -0.383 -20.166 1.00 94.75 96 LEU A O 1
ATOM 707 N N . LYS A 1 97 ? 18.152 -0.645 -20.799 1.00 94.38 97 LYS A N 1
ATOM 708 C CA . LYS A 1 97 ? 18.135 0.485 -21.734 1.00 94.38 97 LYS A CA 1
ATOM 709 C C . LYS A 1 97 ? 18.154 1.806 -20.952 1.00 94.38 97 LYS A C 1
ATOM 711 O O . LYS A 1 97 ? 17.587 1.867 -19.862 1.00 94.38 97 LYS A O 1
ATOM 716 N N . PRO A 1 98 ? 18.677 2.913 -21.512 1.00 94.31 98 PRO A N 1
ATOM 717 C CA . PRO A 1 98 ? 18.694 4.208 -20.819 1.00 94.31 98 PRO A CA 1
ATOM 718 C C . PRO A 1 98 ? 17.324 4.650 -20.272 1.00 94.31 98 PRO A C 1
ATOM 720 O O . PRO A 1 98 ? 17.231 5.158 -19.158 1.00 94.31 98 PRO A O 1
ATOM 723 N N . ARG A 1 99 ? 16.243 4.393 -21.022 1.00 93.94 99 ARG A N 1
ATOM 724 C CA . ARG A 1 99 ? 14.871 4.701 -20.588 1.00 93.94 99 ARG A CA 1
ATOM 725 C C . ARG A 1 99 ? 14.419 3.847 -19.398 1.00 93.94 99 ARG A C 1
ATOM 727 O O . ARG A 1 99 ? 13.766 4.357 -18.496 1.00 93.94 99 ARG A O 1
ATOM 734 N N . GLU A 1 100 ? 14.789 2.570 -19.393 1.00 95.31 100 GLU A N 1
ATOM 735 C CA . GLU A 1 100 ? 14.497 1.635 -18.302 1.00 95.31 100 GLU A CA 1
ATOM 736 C C . GLU A 1 100 ? 15.262 2.022 -17.032 1.00 95.31 100 GLU A C 1
ATOM 738 O O . GLU A 1 100 ? 14.704 1.955 -15.944 1.00 95.31 100 GLU A O 1
ATOM 743 N N . VAL A 1 101 ? 16.508 2.495 -17.163 1.00 95.31 101 VAL A N 1
ATOM 744 C CA . VAL A 1 101 ? 17.292 3.022 -16.032 1.00 95.31 101 VAL A CA 1
ATOM 745 C C . VAL A 1 101 ? 16.597 4.225 -15.394 1.00 95.31 101 VAL A C 1
ATOM 747 O O . VAL A 1 101 ? 16.477 4.266 -14.171 1.00 95.31 101 VAL A O 1
ATOM 750 N N . SER A 1 102 ? 16.110 5.175 -16.203 1.00 94.94 102 SER A N 1
ATOM 751 C CA . SER A 1 102 ? 15.358 6.332 -15.693 1.00 94.94 102 SER A CA 1
ATOM 752 C C . SER A 1 102 ? 14.089 5.890 -14.963 1.00 94.94 102 SER A C 1
ATOM 754 O O . SER A 1 102 ? 13.930 6.204 -13.791 1.00 94.94 102 SER A O 1
ATOM 756 N N . ALA A 1 103 ? 13.249 5.073 -15.608 1.00 95.75 103 ALA A N 1
ATOM 757 C CA . ALA A 1 103 ? 11.999 4.596 -15.014 1.00 95.75 103 ALA A CA 1
ATOM 758 C C . ALA A 1 103 ? 12.224 3.784 -13.727 1.00 95.75 103 ALA A C 1
ATOM 760 O O . ALA A 1 103 ? 11.461 3.892 -12.771 1.00 95.75 103 ALA A O 1
ATOM 761 N N . MET A 1 104 ? 13.295 2.987 -13.663 1.00 97.44 104 MET A N 1
ATOM 762 C CA . MET A 1 104 ? 13.661 2.258 -12.448 1.00 97.44 104 MET A CA 1
ATOM 763 C C . MET A 1 104 ? 14.114 3.183 -11.318 1.00 97.44 104 MET A C 1
ATOM 765 O O . MET A 1 104 ? 13.851 2.869 -10.159 1.00 97.44 104 MET A O 1
ATOM 769 N N . LYS A 1 105 ? 14.805 4.288 -11.622 1.00 96.06 105 LYS A N 1
ATOM 770 C CA . LYS A 1 105 ? 15.199 5.273 -10.610 1.00 96.06 105 LYS A CA 1
ATOM 771 C C . LYS A 1 105 ? 13.967 5.955 -10.021 1.00 96.06 105 LYS A C 1
ATOM 773 O O . LYS A 1 105 ? 13.831 5.952 -8.802 1.00 96.06 105 LYS A O 1
ATOM 778 N N . ASP A 1 106 ? 13.078 6.438 -10.885 1.00 94.81 106 ASP A N 1
ATOM 779 C CA . ASP A 1 106 ? 11.834 7.096 -10.481 1.00 94.81 106 ASP A CA 1
ATOM 780 C C . ASP A 1 106 ? 10.981 6.126 -9.648 1.00 94.81 106 ASP A C 1
ATOM 782 O O . ASP A 1 106 ? 10.596 6.428 -8.528 1.00 94.81 106 ASP A O 1
ATOM 786 N N . CYS A 1 107 ? 10.818 4.881 -10.104 1.00 96.38 107 CYS A N 1
ATOM 787 C CA . CYS A 1 107 ? 10.091 3.868 -9.341 1.00 96.38 107 CYS A CA 1
ATOM 788 C C . CYS A 1 107 ? 10.674 3.590 -7.944 1.00 96.38 107 CYS A C 1
ATOM 790 O O . CYS A 1 107 ? 9.936 3.353 -6.989 1.00 96.38 107 CYS A O 1
ATOM 792 N N . VAL A 1 108 ? 12.003 3.554 -7.806 1.00 97.94 108 VAL A N 1
ATOM 793 C CA . VAL A 1 108 ? 12.641 3.331 -6.500 1.00 97.94 108 VAL A CA 1
ATOM 794 C C . VAL A 1 108 ? 12.393 4.508 -5.555 1.00 97.94 108 VAL A C 1
ATOM 796 O O . VAL A 1 108 ? 12.249 4.279 -4.352 1.00 97.94 108 VAL A O 1
ATOM 799 N N . GLU A 1 109 ? 12.336 5.732 -6.080 1.00 95.19 109 GLU A N 1
ATOM 800 C CA . GLU A 1 109 ? 11.970 6.933 -5.325 1.00 95.19 109 GLU A CA 1
ATOM 801 C C . GLU A 1 109 ? 10.521 6.841 -4.832 1.00 95.19 109 GLU A C 1
ATOM 803 O O . GLU A 1 109 ? 10.308 6.818 -3.621 1.00 95.19 109 GLU A O 1
ATOM 808 N N . GLU A 1 110 ? 9.566 6.605 -5.735 1.00 95.75 110 GLU A N 1
ATOM 809 C CA . GLU A 1 110 ? 8.141 6.436 -5.405 1.00 95.75 110 GLU A CA 1
ATOM 810 C C . GLU A 1 110 ? 7.920 5.335 -4.347 1.00 95.75 110 GLU A C 1
ATOM 812 O O . GLU A 1 110 ? 7.268 5.528 -3.324 1.00 95.75 110 GLU A O 1
ATOM 817 N N . LEU A 1 111 ? 8.548 4.164 -4.505 1.00 97.06 111 LEU A N 1
ATOM 818 C CA . LEU A 1 111 ? 8.416 3.084 -3.518 1.00 97.06 111 LEU A CA 1
ATOM 819 C C . LEU A 1 111 ? 9.085 3.402 -2.173 1.00 97.06 111 LEU A C 1
ATOM 821 O O . LEU A 1 111 ? 8.742 2.798 -1.152 1.00 97.06 111 LEU A O 1
ATOM 825 N N . SER A 1 112 ? 10.077 4.292 -2.153 1.00 98.00 112 SER A N 1
ATOM 826 C CA . SER A 1 112 ? 10.691 4.758 -0.907 1.00 98.00 112 SER A CA 1
ATOM 827 C C . SER A 1 112 ? 9.766 5.722 -0.164 1.00 98.00 112 SER A C 1
ATOM 829 O O . SER A 1 112 ? 9.667 5.627 1.067 1.00 98.00 112 SER A O 1
ATOM 831 N N . ASP A 1 113 ? 9.051 6.570 -0.901 1.00 91.50 113 ASP A N 1
ATOM 832 C CA . ASP A 1 113 ? 8.030 7.473 -0.371 1.00 91.50 113 ASP A CA 1
ATOM 833 C C . ASP A 1 113 ? 6.826 6.687 0.167 1.00 91.50 113 ASP A C 1
ATOM 835 O O . ASP A 1 113 ? 6.501 6.827 1.352 1.00 91.50 113 ASP A O 1
ATOM 839 N N . ALA A 1 114 ? 6.317 5.698 -0.576 1.00 95.06 114 ALA A N 1
ATOM 840 C CA . ALA A 1 114 ? 5.281 4.782 -0.089 1.00 95.06 114 ALA A CA 1
ATOM 841 C C . ALA A 1 114 ? 5.665 4.118 1.251 1.00 95.06 114 ALA A C 1
ATOM 843 O O . ALA A 1 114 ? 4.890 4.069 2.212 1.00 95.06 114 ALA A O 1
ATOM 844 N N . VAL A 1 115 ? 6.911 3.640 1.377 1.00 98.81 115 VAL A N 1
ATOM 845 C CA . VAL A 1 115 ? 7.427 3.061 2.632 1.00 98.81 115 VAL A CA 1
ATOM 846 C C . VAL A 1 115 ? 7.460 4.091 3.767 1.00 98.81 115 VAL A C 1
ATOM 848 O O . VAL A 1 115 ? 7.205 3.739 4.926 1.00 98.81 115 VAL A O 1
ATOM 851 N N . TYR A 1 116 ? 7.818 5.341 3.480 1.00 97.81 116 TYR A N 1
ATOM 852 C CA . TYR A 1 116 ? 7.835 6.420 4.465 1.00 97.81 116 TYR A CA 1
ATOM 853 C C . TYR A 1 116 ? 6.425 6.759 4.963 1.00 97.81 116 TYR A C 1
ATOM 855 O O . TYR A 1 116 ? 6.199 6.868 6.173 1.00 97.81 116 TYR A O 1
ATOM 863 N N . GLU A 1 117 ? 5.462 6.853 4.059 1.00 96.81 117 GLU A N 1
ATOM 864 C CA . GLU A 1 117 ? 4.072 7.178 4.360 1.00 96.81 117 GLU A CA 1
ATOM 865 C C . GLU A 1 117 ? 3.363 6.064 5.134 1.00 96.81 117 GLU A C 1
ATOM 867 O O . GLU A 1 117 ? 2.678 6.321 6.131 1.00 96.81 117 GLU A O 1
ATOM 872 N N . LEU A 1 118 ? 3.621 4.803 4.784 1.00 98.50 118 LEU A N 1
ATOM 873 C CA . LEU A 1 118 ? 3.140 3.648 5.545 1.00 98.50 118 LEU A CA 1
ATOM 874 C C . LEU A 1 118 ? 3.717 3.621 6.971 1.00 98.50 118 LEU A C 1
ATOM 876 O O . LEU A 1 118 ? 3.002 3.313 7.928 1.00 98.50 118 LEU A O 1
ATOM 880 N N . LYS A 1 119 ? 4.990 4.001 7.165 1.00 98.56 119 LYS A N 1
ATOM 881 C CA . LYS A 1 119 ? 5.576 4.140 8.515 1.00 98.56 119 LYS A CA 1
ATOM 882 C C . LYS A 1 119 ? 4.893 5.241 9.322 1.00 98.56 119 LYS A C 1
ATOM 884 O O . LYS A 1 119 ? 4.607 5.025 10.501 1.00 98.56 119 LYS A O 1
ATOM 889 N N . LYS A 1 120 ? 4.626 6.398 8.708 1.00 96.56 120 LYS A N 1
ATOM 890 C CA . LYS A 1 120 ? 3.876 7.482 9.358 1.00 96.56 120 LYS A CA 1
ATOM 891 C C . LYS A 1 120 ? 2.482 7.033 9.769 1.00 96.56 120 LYS A C 1
ATOM 893 O O . LYS A 1 120 ? 2.101 7.226 10.919 1.00 96.56 120 LYS A O 1
ATOM 898 N N . SER A 1 121 ? 1.787 6.344 8.870 1.00 95.69 121 SER A N 1
ATOM 899 C CA . SER A 1 121 ? 0.463 5.768 9.111 1.00 95.69 121 SER A CA 1
ATOM 900 C C . SER A 1 121 ? 0.443 4.861 10.342 1.00 95.69 121 SER A C 1
ATOM 902 O O . SER A 1 121 ? -0.424 4.995 11.201 1.00 95.69 121 SER A O 1
ATOM 904 N N . ILE A 1 122 ? 1.430 3.970 10.478 1.00 97.81 122 ILE A N 1
ATOM 905 C CA . ILE A 1 122 ? 1.551 3.088 11.650 1.00 97.81 122 ILE A CA 1
ATOM 906 C C . ILE A 1 122 ? 1.809 3.892 12.930 1.00 97.81 122 ILE A C 1
ATOM 908 O O . ILE A 1 122 ? 1.172 3.634 13.955 1.00 97.81 122 ILE A O 1
ATOM 912 N N . GLY A 1 123 ? 2.719 4.870 12.876 1.00 94.62 123 GLY A N 1
ATOM 913 C CA . GLY A 1 123 ? 3.013 5.744 14.014 1.00 94.62 123 GLY A CA 1
ATOM 914 C C . GLY A 1 123 ? 1.759 6.462 14.510 1.00 94.62 123 GLY A C 1
ATOM 915 O O . GLY A 1 123 ? 1.404 6.371 15.684 1.00 94.62 123 GLY A O 1
ATOM 916 N N . GLU A 1 124 ? 1.022 7.086 13.603 1.00 92.31 124 GLU A N 1
ATOM 917 C CA . GLU A 1 124 ? -0.176 7.860 13.921 1.00 92.31 124 GLU A CA 1
ATOM 918 C C . GLU A 1 124 ? -1.333 6.984 14.416 1.00 92.31 124 GLU A C 1
ATOM 920 O O . GLU A 1 124 ? -1.964 7.281 15.434 1.00 92.31 124 GLU A O 1
ATOM 925 N N . MET A 1 125 ? -1.554 5.828 13.781 1.00 91.69 125 MET A N 1
ATOM 926 C CA . MET A 1 125 ? -2.550 4.843 14.214 1.00 91.69 125 MET A CA 1
ATOM 927 C C . MET A 1 125 ? -2.283 4.347 15.649 1.00 91.69 125 MET A C 1
ATOM 929 O O . MET A 1 125 ? -3.222 4.081 16.415 1.00 91.69 125 MET A O 1
ATOM 933 N N . SER A 1 126 ? -1.011 4.246 16.051 1.00 89.19 126 SER A N 1
ATOM 934 C CA . SER A 1 126 ? -0.634 3.859 17.415 1.00 89.19 126 SER A CA 1
ATOM 935 C C . SER A 1 126 ? -1.004 4.931 18.451 1.00 89.19 126 SER A C 1
ATOM 937 O O . SER A 1 126 ? -1.445 4.597 19.556 1.00 89.19 126 SER A O 1
ATOM 939 N N . HIS A 1 127 ? -0.934 6.209 18.069 1.00 86.12 127 HIS A N 1
ATOM 940 C CA . HIS A 1 127 ? -1.232 7.356 18.9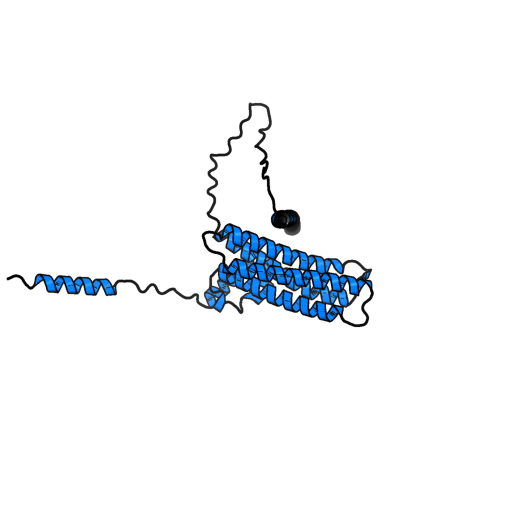28 1.00 86.12 127 HIS A CA 1
ATOM 941 C C . HIS A 1 127 ? -2.708 7.779 18.927 1.00 86.12 127 HIS A C 1
ATOM 943 O O . HIS A 1 127 ? -3.104 8.561 19.797 1.00 86.12 127 HIS A O 1
ATOM 949 N N . ALA A 1 128 ? -3.530 7.221 18.028 1.00 83.81 128 ALA A N 1
ATOM 950 C CA . ALA A 1 128 ? -4.965 7.486 17.941 1.00 83.81 128 ALA A CA 1
ATOM 951 C C . ALA A 1 128 ? -5.701 7.163 19.252 1.00 83.81 128 ALA A C 1
ATOM 953 O O . ALA A 1 128 ? -5.835 5.993 19.648 1.00 83.81 128 ALA A O 1
ATOM 954 N N . LYS A 1 129 ? -6.206 8.222 19.898 1.00 83.12 129 LYS A N 1
ATOM 955 C CA . LYS A 1 129 ? -7.041 8.213 21.108 1.00 83.12 129 LYS A CA 1
ATOM 956 C C . LYS A 1 129 ? -8.394 8.851 20.805 1.00 83.12 129 LYS A C 1
ATOM 958 O O . LYS A 1 129 ? -8.555 9.569 19.829 1.00 83.12 129 LYS A O 1
ATOM 963 N N . LYS A 1 130 ? -9.375 8.655 21.689 1.00 82.12 130 LYS A N 1
ATOM 964 C CA . LYS A 1 130 ? -10.733 9.197 21.510 1.00 82.12 130 LYS A CA 1
ATOM 965 C C . LYS A 1 130 ? -10.763 10.716 21.255 1.00 82.12 130 LYS A C 1
ATOM 967 O O . LYS A 1 130 ? -11.569 11.168 20.454 1.00 82.12 130 LYS A O 1
ATOM 972 N N . SER A 1 131 ? -9.885 11.491 21.897 1.00 83.12 131 SER A N 1
ATOM 973 C CA . SER A 1 131 ? -9.858 12.961 21.802 1.00 83.12 131 SER A CA 1
ATOM 974 C C . SER A 1 131 ? -9.319 13.513 20.477 1.00 83.12 131 SER A C 1
ATOM 976 O O . SER A 1 131 ? -9.647 14.638 20.119 1.00 83.12 131 SER A O 1
ATOM 978 N N . ASN A 1 132 ? -8.498 12.752 19.753 1.00 83.56 132 ASN A N 1
ATOM 979 C CA . ASN A 1 132 ? -7.854 13.177 18.505 1.00 83.56 132 ASN A CA 1
ATOM 980 C C . ASN A 1 132 ? -8.103 12.208 17.338 1.00 83.56 132 ASN A C 1
ATOM 982 O O . ASN A 1 132 ? -7.556 12.396 16.254 1.00 83.56 132 ASN A O 1
ATOM 986 N N . PHE A 1 133 ? -8.964 11.208 17.547 1.00 87.12 133 PHE A N 1
ATOM 987 C CA . PHE A 1 133 ? -9.223 10.105 16.628 1.00 87.12 133 PHE A CA 1
ATOM 988 C C . PHE A 1 133 ? -9.474 10.570 15.194 1.00 87.12 133 PHE A C 1
ATOM 990 O O . PHE A 1 133 ? -8.804 10.116 14.275 1.00 87.12 133 PHE A O 1
ATOM 997 N N . ARG A 1 134 ? -10.406 11.513 15.006 1.00 85.56 134 ARG A N 1
ATOM 998 C CA . ARG A 1 134 ? -10.807 11.990 13.676 1.00 85.56 134 ARG A CA 1
ATOM 999 C C . ARG A 1 134 ? -9.642 12.598 12.895 1.00 85.56 134 ARG A C 1
ATOM 1001 O O . ARG A 1 134 ? -9.520 12.362 11.700 1.00 85.56 134 ARG A O 1
ATOM 1008 N N . MET A 1 135 ? -8.806 13.388 13.566 1.00 82.62 135 MET A N 1
ATOM 1009 C CA . MET A 1 135 ? -7.642 14.014 12.939 1.00 82.62 135 MET A CA 1
ATOM 1010 C C . MET A 1 135 ? -6.604 12.952 12.575 1.00 82.62 135 MET A C 1
ATOM 1012 O O . MET A 1 135 ? -6.239 12.837 11.413 1.00 82.62 135 MET A O 1
ATOM 1016 N N . MET A 1 136 ? -6.229 12.113 13.542 1.00 87.25 136 MET A N 1
ATOM 1017 C CA . MET A 1 136 ? -5.206 11.084 13.349 1.00 87.25 136 MET A CA 1
ATOM 1018 C C . MET A 1 136 ? -5.593 10.078 12.263 1.00 87.25 136 MET A C 1
ATOM 1020 O O . MET A 1 136 ? -4.781 9.738 11.412 1.00 87.25 136 MET A O 1
ATOM 1024 N N . ILE A 1 137 ? -6.849 9.627 12.237 1.00 88.56 137 ILE A N 1
ATOM 1025 C CA . ILE A 1 137 ? -7.312 8.701 11.200 1.00 88.56 137 ILE A CA 1
ATOM 1026 C C . ILE A 1 137 ? -7.394 9.371 9.828 1.00 88.56 137 ILE A C 1
ATOM 1028 O O . ILE A 1 137 ? -7.058 8.722 8.842 1.00 88.56 137 ILE A O 1
ATOM 1032 N N . SER A 1 138 ? -7.737 10.661 9.750 1.00 85.88 138 SER A N 1
ATOM 1033 C CA . SER A 1 138 ? -7.657 11.406 8.487 1.00 85.88 138 SER A CA 1
ATOM 1034 C C . SER A 1 138 ? -6.222 11.488 7.955 1.00 85.88 138 SER A C 1
ATOM 1036 O O . SER A 1 138 ? -6.030 11.420 6.739 1.00 85.88 138 SER A O 1
ATOM 1038 N N . ASP A 1 139 ? -5.228 11.636 8.831 1.00 84.38 139 ASP A N 1
ATOM 1039 C CA . ASP A 1 139 ? -3.817 11.658 8.435 1.00 84.38 139 ASP A CA 1
ATOM 1040 C C . ASP A 1 139 ? -3.358 10.268 7.973 1.00 84.38 139 ASP A C 1
ATOM 1042 O O . ASP A 1 139 ? -2.769 10.141 6.900 1.00 84.38 139 ASP A O 1
ATOM 1046 N N . VAL A 1 140 ? -3.739 9.210 8.701 1.00 92.00 140 VAL A N 1
ATOM 1047 C CA . VAL A 1 140 ? -3.507 7.812 8.294 1.00 92.00 140 VAL A CA 1
ATOM 1048 C C . VAL A 1 140 ? -4.109 7.528 6.915 1.00 92.00 140 VAL A C 1
ATOM 1050 O O . VAL A 1 140 ? -3.415 7.017 6.045 1.00 92.00 140 VAL A O 1
ATOM 1053 N N . GLN A 1 141 ? -5.377 7.877 6.681 1.00 92.31 141 GLN A N 1
ATOM 1054 C CA . GLN A 1 141 ? -6.026 7.700 5.375 1.00 92.31 141 GLN A CA 1
ATOM 1055 C C . GLN A 1 141 ? -5.276 8.445 4.269 1.00 92.31 141 GLN A C 1
ATOM 1057 O O . GLN A 1 141 ? -5.093 7.911 3.181 1.00 92.31 141 GLN A O 1
ATOM 1062 N N . THR A 1 142 ? -4.814 9.664 4.557 1.00 85.00 142 THR A N 1
ATOM 1063 C CA . THR A 1 142 ? -4.074 10.484 3.591 1.00 85.00 142 THR A CA 1
ATOM 1064 C C . THR A 1 142 ? -2.759 9.822 3.195 1.00 85.00 142 THR A C 1
ATOM 1066 O O . THR A 1 142 ? -2.490 9.694 2.005 1.00 85.00 142 THR A O 1
ATOM 1069 N N . TRP A 1 143 ? -1.961 9.376 4.163 1.00 95.19 143 TRP A N 1
ATOM 1070 C CA . TRP A 1 143 ? -0.674 8.739 3.882 1.00 95.19 143 TRP A CA 1
ATOM 1071 C C . TRP A 1 143 ? -0.816 7.366 3.225 1.00 95.19 143 TRP A C 1
ATOM 1073 O O . TRP A 1 143 ? -0.019 7.027 2.366 1.00 95.19 143 TRP A O 1
ATOM 1083 N N . VAL A 1 144 ? -1.839 6.577 3.565 1.00 92.94 144 VAL A N 1
ATOM 1084 C CA . VAL A 1 144 ? -2.067 5.293 2.878 1.00 92.94 144 VAL A CA 1
ATOM 1085 C C . VAL A 1 144 ? -2.552 5.504 1.439 1.00 92.94 144 VAL A C 1
ATOM 1087 O O . VAL A 1 144 ? -2.133 4.770 0.547 1.00 92.94 144 VAL A O 1
ATOM 1090 N N . SER A 1 145 ? -3.403 6.506 1.185 1.00 90.75 145 SER A N 1
ATOM 1091 C CA . SER A 1 145 ? -3.794 6.877 -0.185 1.00 90.75 145 SER A CA 1
ATOM 1092 C C . SER A 1 145 ? -2.607 7.368 -1.015 1.00 90.75 145 SER A C 1
ATOM 1094 O O . SER A 1 145 ? -2.537 7.072 -2.208 1.00 90.75 145 SER A O 1
ATOM 1096 N N . ALA A 1 146 ? -1.697 8.129 -0.405 1.00 86.50 146 ALA A N 1
ATOM 1097 C CA . ALA A 1 146 ? -0.490 8.596 -1.074 1.00 86.50 146 ALA A CA 1
ATOM 1098 C C . ALA A 1 146 ? 0.437 7.413 -1.416 1.00 86.50 146 ALA A C 1
ATOM 1100 O O . ALA A 1 146 ? 0.753 7.244 -2.588 1.00 86.50 146 ALA A O 1
ATOM 1101 N N . ALA A 1 147 ? 0.643 6.469 -0.491 1.00 92.06 147 ALA A N 1
ATOM 1102 C CA . ALA A 1 147 ? 1.457 5.282 -0.756 1.00 92.06 147 ALA A CA 1
ATOM 1103 C C . ALA A 1 147 ? 0.903 4.439 -1.917 1.00 92.06 147 ALA A C 1
ATOM 1105 O O . ALA A 1 147 ? 1.657 3.942 -2.751 1.00 92.06 147 ALA A O 1
ATOM 1106 N N . LEU A 1 148 ? -0.427 4.313 -2.009 1.00 94.75 148 LEU A N 1
ATOM 1107 C CA . LEU A 1 148 ? -1.088 3.642 -3.132 1.00 94.75 148 LEU A CA 1
ATOM 1108 C C . LEU A 1 148 ? -0.881 4.388 -4.461 1.00 94.75 148 LEU A C 1
ATOM 1110 O O . LEU A 1 148 ? -0.796 3.764 -5.523 1.00 94.75 148 LEU A O 1
ATOM 1114 N N . THR A 1 149 ? -0.835 5.720 -4.407 1.00 85.94 149 THR A N 1
ATOM 1115 C CA . THR A 1 149 ? -0.571 6.568 -5.572 1.00 85.94 149 THR A CA 1
ATOM 1116 C C . THR A 1 149 ? 0.864 6.371 -6.039 1.00 85.94 149 THR A C 1
ATOM 1118 O O . THR A 1 149 ? 1.052 6.073 -7.209 1.00 85.94 149 THR A O 1
ATOM 1121 N N . ASP A 1 150 ? 1.845 6.423 -5.141 1.00 84.62 150 ASP A N 1
ATOM 1122 C CA . ASP A 1 150 ? 3.263 6.222 -5.463 1.00 84.62 150 ASP A CA 1
ATOM 1123 C C . ASP A 1 150 ? 3.516 4.824 -6.068 1.00 84.62 150 ASP A C 1
ATOM 1125 O O . ASP A 1 150 ? 4.202 4.659 -7.081 1.00 84.62 150 ASP A O 1
ATOM 1129 N N . GLU A 1 151 ? 2.883 3.787 -5.506 1.00 92.19 151 GLU A N 1
ATOM 1130 C CA . GLU A 1 151 ? 2.917 2.427 -6.059 1.00 92.19 151 GLU A CA 1
ATOM 1131 C C . GLU A 1 151 ? 2.350 2.378 -7.489 1.00 92.19 151 GLU A C 1
ATOM 1133 O O . GLU A 1 151 ? 2.931 1.734 -8.368 1.00 92.19 151 GLU A O 1
ATOM 1138 N N . SER A 1 152 ? 1.252 3.093 -7.747 1.00 88.06 152 SER A N 1
ATOM 1139 C CA . SER A 1 152 ? 0.640 3.177 -9.080 1.00 88.06 152 SER A CA 1
ATOM 1140 C C . SER A 1 152 ? 1.520 3.970 -10.055 1.00 88.06 152 SER A C 1
ATOM 1142 O O . SER A 1 152 ? 1.820 3.472 -11.142 1.00 88.06 152 SER A O 1
ATOM 1144 N N . THR A 1 153 ? 2.040 5.127 -9.633 1.00 83.81 153 THR A N 1
ATOM 1145 C CA . THR A 1 153 ? 2.964 5.978 -10.399 1.00 83.81 153 THR A CA 1
ATOM 1146 C C . THR A 1 153 ? 4.199 5.200 -10.834 1.00 83.81 153 THR A C 1
ATOM 1148 O O . THR A 1 153 ? 4.591 5.269 -12.002 1.00 83.81 153 THR A O 1
ATOM 1151 N N . CYS A 1 154 ? 4.787 4.391 -9.941 1.00 89.75 154 CYS A N 1
ATOM 1152 C CA . CYS A 1 154 ? 5.889 3.524 -10.341 1.00 89.75 154 CYS A CA 1
ATOM 1153 C C . CYS A 1 154 ? 5.464 2.599 -11.498 1.00 89.75 154 CYS A C 1
ATOM 1155 O O . CYS A 1 154 ? 6.206 2.479 -12.472 1.00 89.75 154 CYS A O 1
ATOM 1157 N N . THR A 1 155 ? 4.300 1.938 -11.432 1.00 89.00 155 THR A N 1
ATOM 1158 C CA . THR A 1 155 ? 3.874 1.030 -12.514 1.00 89.00 155 THR A CA 1
ATOM 1159 C C . THR A 1 155 ? 3.540 1.739 -13.823 1.00 89.00 155 THR A C 1
ATOM 1161 O O . THR A 1 155 ? 3.796 1.164 -14.890 1.00 89.00 155 THR A O 1
ATOM 1164 N N . ASP A 1 156 ? 3.041 2.972 -13.745 1.00 85.31 156 ASP A N 1
ATOM 1165 C CA . ASP A 1 156 ? 2.713 3.823 -14.891 1.00 85.31 156 ASP A CA 1
ATOM 1166 C C . ASP A 1 156 ? 3.981 4.244 -15.650 1.00 85.31 156 ASP A C 1
ATOM 1168 O O . ASP A 1 156 ? 4.000 4.300 -16.882 1.00 85.31 156 ASP A O 1
ATOM 1172 N N . GLY A 1 157 ? 5.101 4.409 -14.935 1.00 89.06 157 GLY A N 1
ATOM 1173 C CA . GLY A 1 157 ? 6.419 4.679 -15.518 1.00 89.06 157 GLY A CA 1
ATOM 1174 C C . GLY A 1 157 ? 6.919 3.610 -16.504 1.00 89.06 157 GLY A C 1
ATOM 1175 O O . GLY A 1 157 ? 7.828 3.877 -17.293 1.00 89.06 157 GLY A O 1
ATOM 1176 N N . PHE A 1 158 ? 6.315 2.414 -16.509 1.00 93.25 158 PHE A N 1
ATOM 1177 C CA . PHE A 1 158 ? 6.652 1.302 -17.410 1.00 93.25 158 PHE A CA 1
ATOM 1178 C C . PHE A 1 158 ? 5.580 1.039 -18.475 1.00 93.25 158 PHE A C 1
ATOM 1180 O O . PHE A 1 158 ? 5.580 -0.019 -19.116 1.00 93.25 158 PHE A O 1
ATOM 1187 N N . GLU A 1 159 ? 4.639 1.956 -18.677 1.00 89.06 159 GLU A N 1
ATOM 1188 C CA . GLU A 1 159 ? 3.631 1.821 -19.724 1.00 89.06 159 GLU A CA 1
ATOM 1189 C C . GLU A 1 159 ? 4.167 2.128 -21.130 1.00 89.06 159 GLU A C 1
ATOM 1191 O O . GLU A 1 159 ? 5.267 2.647 -21.330 1.00 89.06 159 GLU A O 1
ATOM 1196 N N . GLY A 1 160 ? 3.391 1.718 -22.136 1.00 91.12 160 GLY A N 1
ATOM 1197 C CA . GLY A 1 160 ? 3.749 1.835 -23.549 1.00 91.12 160 GLY A CA 1
ATOM 1198 C C . GLY A 1 160 ? 4.676 0.735 -24.079 1.00 91.12 160 GLY A C 1
ATOM 1199 O O . GLY A 1 160 ? 5.298 -0.026 -23.329 1.00 91.12 160 GLY A O 1
ATOM 1200 N N . ASP A 1 161 ? 4.756 0.661 -25.409 1.00 91.81 161 ASP A N 1
ATOM 1201 C CA . ASP A 1 161 ? 5.439 -0.429 -26.115 1.00 91.81 161 ASP A CA 1
ATOM 1202 C C . ASP A 1 161 ? 6.959 -0.384 -25.992 1.00 91.81 161 ASP A C 1
ATOM 1204 O O . ASP A 1 161 ? 7.623 -1.419 -25.981 1.00 91.81 161 ASP A O 1
ATOM 1208 N N . ALA A 1 162 ? 7.520 0.813 -25.816 1.00 89.44 162 ALA A N 1
ATOM 1209 C CA . ALA A 1 162 ? 8.955 1.005 -25.623 1.00 89.44 162 ALA A CA 1
ATOM 1210 C C . ALA A 1 162 ? 9.493 0.335 -24.342 1.00 89.44 162 ALA A C 1
ATOM 1212 O O . ALA A 1 162 ? 10.699 0.106 -24.242 1.00 89.44 162 ALA A O 1
ATOM 1213 N N . MET A 1 163 ? 8.605 0.023 -23.391 1.00 92.50 163 MET A N 1
ATOM 1214 C CA . MET A 1 163 ? 8.917 -0.647 -22.127 1.00 92.50 163 MET A CA 1
ATOM 1215 C C . MET A 1 163 ? 8.572 -2.142 -22.140 1.00 92.50 163 MET A C 1
ATOM 1217 O O 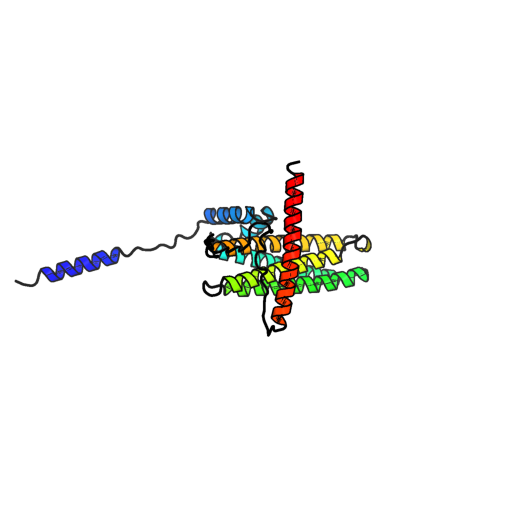. MET A 1 163 ? 8.769 -2.825 -21.136 1.00 92.50 163 MET A O 1
ATOM 1221 N N . ASN A 1 164 ? 8.036 -2.680 -23.243 1.00 92.00 164 ASN A N 1
ATOM 1222 C CA . ASN A 1 164 ? 7.663 -4.091 -23.308 1.00 92.00 164 ASN A CA 1
ATOM 1223 C C . ASN A 1 164 ? 8.894 -4.995 -23.149 1.00 92.00 164 ASN A C 1
ATOM 1225 O O . ASN A 1 164 ? 9.939 -4.786 -23.768 1.00 92.00 164 ASN A O 1
ATOM 1229 N N . GLY A 1 165 ? 8.746 -6.024 -22.317 1.00 91.69 165 GLY A N 1
ATOM 1230 C CA . GLY A 1 165 ? 9.798 -6.986 -22.016 1.00 91.69 165 GLY A CA 1
ATOM 1231 C C . GLY A 1 165 ? 9.748 -7.469 -20.571 1.00 91.69 165 GLY A C 1
ATOM 1232 O O . GLY A 1 165 ? 8.886 -7.079 -19.780 1.00 91.69 165 GLY A O 1
ATOM 1233 N N . THR A 1 166 ? 10.712 -8.317 -20.220 1.00 90.88 166 THR A N 1
ATOM 1234 C CA . THR A 1 166 ? 10.787 -8.985 -18.914 1.00 90.88 166 THR A CA 1
ATOM 1235 C C . THR A 1 166 ? 10.854 -8.006 -17.742 1.00 90.88 166 THR A C 1
ATOM 1237 O O . THR A 1 166 ? 10.297 -8.291 -16.683 1.00 90.88 166 THR A O 1
ATOM 1240 N N . LEU A 1 167 ? 11.494 -6.843 -17.922 1.00 91.69 167 LEU A N 1
ATOM 1241 C CA . LEU A 1 167 ? 11.605 -5.830 -16.872 1.00 91.69 167 LEU A CA 1
ATOM 1242 C C . LEU A 1 167 ? 10.229 -5.306 -16.445 1.00 91.69 167 LEU A C 1
ATOM 1244 O O . LEU A 1 167 ? 9.898 -5.380 -15.265 1.00 91.69 167 LEU A O 1
ATOM 1248 N N . LYS A 1 168 ? 9.404 -4.850 -17.396 1.00 93.81 168 LYS A N 1
ATOM 1249 C CA . LYS A 1 168 ? 8.045 -4.352 -17.130 1.00 93.81 168 LYS A CA 1
ATOM 1250 C C . LYS A 1 168 ? 7.195 -5.388 -16.403 1.00 93.81 168 LYS A C 1
ATOM 1252 O O . LYS A 1 168 ? 6.530 -5.051 -15.428 1.00 93.81 168 LYS A O 1
ATOM 1257 N N . THR A 1 169 ? 7.252 -6.653 -16.820 1.00 92.44 169 THR A N 1
ATOM 1258 C CA . THR A 1 169 ? 6.534 -7.745 -16.144 1.00 92.44 169 THR A CA 1
ATOM 1259 C C . THR A 1 169 ? 7.029 -7.954 -14.712 1.00 92.44 169 THR A C 1
ATOM 1261 O O . THR A 1 169 ? 6.219 -8.077 -13.793 1.00 92.44 169 THR A O 1
ATOM 1264 N N . ALA A 1 170 ? 8.350 -7.961 -14.503 1.00 90.69 170 ALA A N 1
ATOM 1265 C CA . ALA A 1 170 ? 8.957 -8.154 -13.186 1.00 90.69 170 ALA A CA 1
ATOM 1266 C C . ALA A 1 170 ? 8.636 -7.011 -12.208 1.00 90.69 170 ALA A C 1
ATOM 1268 O O . ALA A 1 170 ? 8.427 -7.266 -11.019 1.00 90.69 170 ALA A O 1
ATOM 1269 N N . VAL A 1 171 ? 8.587 -5.775 -12.712 1.00 91.31 171 VAL A N 1
ATOM 1270 C CA . VAL A 1 171 ? 8.200 -4.571 -11.969 1.00 91.31 171 VAL A CA 1
ATOM 1271 C C . VAL A 1 171 ? 6.707 -4.633 -11.634 1.00 91.31 171 VAL A C 1
ATOM 1273 O O . VAL A 1 171 ? 6.346 -4.756 -10.459 1.00 91.31 171 VAL A O 1
ATOM 1276 N N . ARG A 1 172 ? 5.829 -4.660 -12.651 1.00 91.56 172 ARG A N 1
ATOM 1277 C CA . ARG A 1 172 ? 4.369 -4.593 -12.462 1.00 91.56 172 ARG A CA 1
ATOM 1278 C C . ARG A 1 172 ? 3.847 -5.682 -11.533 1.00 91.56 172 ARG A C 1
ATOM 1280 O O . ARG A 1 172 ? 3.083 -5.369 -10.629 1.00 91.56 172 ARG A O 1
ATOM 1287 N N . GLY A 1 173 ? 4.281 -6.934 -11.688 1.00 88.12 173 GLY A N 1
ATOM 1288 C CA . GLY A 1 173 ? 3.753 -8.037 -10.876 1.00 88.12 173 GLY A CA 1
ATOM 1289 C C . GLY A 1 173 ? 3.932 -7.840 -9.363 1.00 88.12 173 GLY A C 1
ATOM 1290 O O . GLY A 1 173 ? 3.040 -8.170 -8.587 1.00 88.12 173 GLY A O 1
ATOM 1291 N N . ARG A 1 174 ? 5.062 -7.267 -8.932 1.00 91.00 174 ARG A N 1
ATOM 1292 C CA . ARG A 1 174 ? 5.368 -7.064 -7.503 1.00 91.00 174 ARG A CA 1
ATOM 1293 C C . ARG A 1 174 ? 4.685 -5.832 -6.928 1.00 91.00 174 ARG A C 1
ATOM 1295 O O . ARG A 1 174 ? 4.189 -5.862 -5.802 1.00 91.00 174 ARG A O 1
ATOM 1302 N N . ILE A 1 175 ? 4.672 -4.751 -7.696 1.00 92.75 175 ILE A N 1
ATOM 1303 C CA . ILE A 1 175 ? 4.117 -3.483 -7.228 1.00 92.75 175 ILE A CA 1
ATOM 1304 C C . ILE A 1 175 ? 2.597 -3.535 -7.225 1.00 92.75 175 ILE A C 1
ATOM 1306 O O . ILE A 1 175 ? 2.005 -3.115 -6.242 1.00 92.75 175 ILE A O 1
ATOM 1310 N N . VAL A 1 176 ? 1.968 -4.174 -8.220 1.00 94.00 176 VAL A N 1
ATOM 1311 C CA . VAL A 1 176 ? 0.513 -4.386 -8.224 1.00 94.00 176 VAL A CA 1
ATOM 1312 C C . VAL A 1 176 ? 0.071 -5.143 -6.977 1.00 94.00 176 VAL A C 1
ATOM 1314 O O . VAL A 1 176 ? -0.849 -4.699 -6.304 1.00 94.00 176 VAL A O 1
ATOM 1317 N N . GLN A 1 177 ? 0.742 -6.235 -6.598 1.00 95.31 177 GLN A N 1
ATOM 1318 C CA . GLN A 1 177 ? 0.397 -6.938 -5.358 1.00 95.31 177 GLN A CA 1
ATOM 1319 C C . GLN A 1 177 ? 0.540 -6.038 -4.117 1.00 95.31 177 GLN A C 1
ATOM 1321 O O . GLN A 1 177 ? -0.268 -6.132 -3.195 1.00 95.31 177 GLN A O 1
ATOM 1326 N N . THR A 1 178 ? 1.538 -5.149 -4.098 1.00 97.62 178 THR A N 1
ATOM 1327 C CA . THR A 1 178 ? 1.731 -4.193 -2.996 1.00 97.62 178 THR A CA 1
ATOM 1328 C C . THR A 1 178 ? 0.591 -3.165 -2.966 1.00 97.62 178 THR A C 1
ATOM 1330 O O . THR A 1 178 ? -0.071 -3.054 -1.940 1.00 97.62 178 THR A O 1
ATOM 1333 N N . ALA A 1 179 ? 0.244 -2.565 -4.108 1.00 96.56 179 ALA A N 1
ATOM 1334 C CA . ALA A 1 179 ? -0.913 -1.681 -4.277 1.00 96.56 179 ALA A CA 1
ATOM 1335 C C . ALA A 1 179 ? -2.235 -2.332 -3.858 1.00 96.56 179 ALA A C 1
ATOM 1337 O O . ALA A 1 179 ? -3.081 -1.710 -3.214 1.00 96.56 179 ALA A O 1
ATOM 1338 N N . GLN A 1 180 ? -2.420 -3.616 -4.157 1.00 97.38 180 GLN A N 1
ATOM 1339 C CA . GLN A 1 180 ? -3.599 -4.364 -3.725 1.00 97.38 180 GLN A CA 1
ATOM 1340 C C . GLN A 1 180 ? -3.659 -4.516 -2.196 1.00 97.38 180 GLN A C 1
ATOM 1342 O O . GLN A 1 180 ? -4.732 -4.369 -1.605 1.00 97.38 180 GLN A O 1
ATOM 1347 N N . LEU A 1 181 ? -2.519 -4.762 -1.537 1.00 98.62 181 LEU A N 1
ATOM 1348 C CA . LEU A 1 181 ? -2.430 -4.777 -0.072 1.00 98.62 181 LEU A CA 1
ATOM 1349 C C . LEU A 1 181 ? -2.701 -3.388 0.520 1.00 98.62 181 LEU A C 1
ATOM 1351 O O . LEU A 1 181 ? -3.498 -3.286 1.454 1.00 98.62 181 LEU A O 1
ATOM 1355 N N . THR A 1 182 ? -2.131 -2.328 -0.058 1.00 98.00 182 THR A N 1
ATOM 1356 C CA . THR A 1 182 ? -2.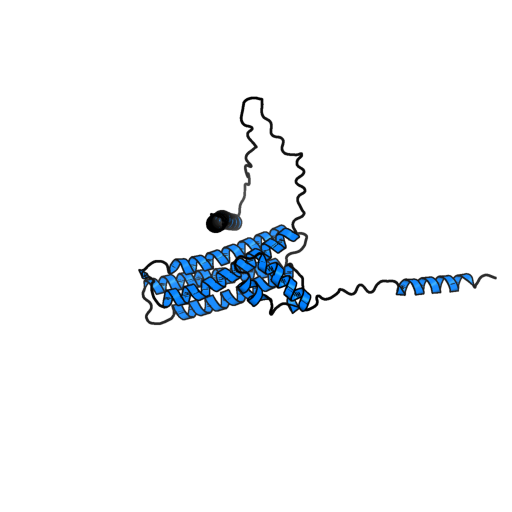357 -0.934 0.357 1.00 98.00 182 THR A CA 1
ATOM 1357 C C . THR A 1 182 ? -3.830 -0.545 0.228 1.00 98.00 182 THR A C 1
ATOM 1359 O O . THR A 1 182 ? -4.417 0.004 1.162 1.00 98.00 182 THR A O 1
ATOM 1362 N N . SER A 1 183 ? -4.474 -0.916 -0.882 1.00 97.44 183 SER A N 1
ATOM 1363 C CA . SER A 1 183 ? -5.911 -0.730 -1.110 1.00 97.44 183 SER A CA 1
ATOM 1364 C C . SER A 1 183 ? -6.763 -1.447 -0.054 1.00 97.44 183 SER A C 1
ATOM 1366 O O . SER A 1 183 ? -7.667 -0.847 0.535 1.00 97.44 183 SER A O 1
ATOM 1368 N N . ASN A 1 184 ? -6.440 -2.707 0.259 1.00 98.19 184 ASN A N 1
ATOM 1369 C CA . ASN A 1 184 ? -7.108 -3.450 1.328 1.00 98.19 184 ASN A CA 1
ATOM 1370 C C . ASN A 1 184 ? -6.906 -2.790 2.702 1.00 98.19 184 ASN A C 1
ATOM 1372 O O . ASN A 1 184 ? -7.861 -2.670 3.471 1.00 98.19 184 ASN A O 1
ATOM 1376 N N . ALA A 1 185 ? -5.690 -2.332 3.016 1.00 98.56 185 ALA A N 1
ATOM 1377 C CA . ALA A 1 185 ? -5.405 -1.633 4.264 1.00 98.56 185 ALA A CA 1
ATOM 1378 C C . ALA A 1 185 ? -6.232 -0.345 4.386 1.00 98.56 185 ALA A C 1
ATOM 1380 O O . ALA A 1 185 ? -6.859 -0.126 5.424 1.00 98.56 185 ALA A O 1
ATOM 1381 N N . LEU A 1 186 ? -6.308 0.460 3.320 1.00 97.25 186 LEU A N 1
ATOM 1382 C CA . LEU A 1 186 ? -7.124 1.675 3.276 1.00 97.25 186 LEU A CA 1
ATOM 1383 C C . LEU A 1 186 ? -8.609 1.374 3.524 1.00 97.25 186 LEU A C 1
ATOM 1385 O O . LEU A 1 186 ? -9.245 2.051 4.330 1.00 97.25 186 LEU A O 1
ATOM 1389 N N . ALA A 1 187 ? -9.154 0.325 2.902 1.00 94.62 187 ALA A N 1
ATOM 1390 C CA . ALA A 1 187 ? -10.538 -0.095 3.123 1.00 94.62 187 ALA A CA 1
ATOM 1391 C C . ALA A 1 187 ? -10.801 -0.471 4.594 1.00 94.62 187 ALA A C 1
ATOM 1393 O O . ALA A 1 187 ? -11.782 -0.027 5.195 1.00 94.62 187 ALA A O 1
ATOM 1394 N N . LEU A 1 188 ? -9.895 -1.228 5.218 1.00 97.00 188 LEU A N 1
ATOM 1395 C CA . LEU A 1 188 ? -10.005 -1.606 6.631 1.00 97.00 188 LEU A CA 1
ATOM 1396 C C . LEU A 1 188 ? -9.874 -0.398 7.575 1.00 97.00 188 LEU A C 1
ATOM 1398 O O . LEU A 1 188 ? -10.582 -0.330 8.583 1.00 97.00 188 LEU A O 1
ATOM 1402 N N . ILE A 1 189 ? -9.022 0.576 7.242 1.00 95.00 189 ILE A N 1
ATOM 1403 C CA . ILE A 1 189 ? -8.897 1.847 7.972 1.00 95.00 189 ILE A CA 1
ATOM 1404 C C . ILE A 1 189 ? -10.188 2.663 7.863 1.00 95.00 189 ILE A C 1
ATOM 1406 O O . ILE A 1 189 ? -10.670 3.165 8.877 1.00 95.00 189 ILE A O 1
ATOM 1410 N N . ASN A 1 190 ? -10.785 2.749 6.674 1.00 89.31 190 ASN A N 1
ATOM 1411 C CA . ASN A 1 190 ? -12.057 3.443 6.461 1.00 89.31 190 ASN A CA 1
ATOM 1412 C C . ASN A 1 190 ? -13.188 2.796 7.271 1.00 89.31 190 ASN A C 1
ATOM 1414 O O . ASN A 1 190 ? -13.934 3.490 7.960 1.00 89.31 190 ASN A O 1
ATOM 1418 N N . ASN A 1 191 ? -13.259 1.464 7.280 1.00 88.75 191 ASN A N 1
ATOM 1419 C CA . ASN A 1 191 ? -14.212 0.722 8.106 1.00 88.75 191 ASN A CA 1
ATOM 1420 C C . ASN A 1 191 ? -13.997 0.960 9.608 1.00 88.75 191 ASN A C 1
ATOM 1422 O O . ASN A 1 191 ? -14.956 1.056 10.377 1.00 88.75 191 ASN A O 1
ATOM 1426 N N . TYR A 1 192 ? -12.742 1.054 10.050 1.00 90.31 192 TYR A N 1
ATOM 1427 C CA . TYR A 1 192 ? -12.417 1.392 11.433 1.00 90.31 192 TYR A CA 1
ATOM 1428 C C . TYR A 1 192 ? -12.843 2.824 11.790 1.00 90.31 192 TYR A C 1
ATOM 1430 O O . TYR A 1 192 ? -13.427 3.029 12.859 1.00 90.31 192 TYR A O 1
ATOM 1438 N N . ALA A 1 193 ? -12.603 3.780 10.887 1.00 86.88 193 ALA A N 1
ATOM 1439 C CA . ALA A 1 193 ? -13.003 5.177 11.020 1.00 86.88 193 ALA A CA 1
ATOM 1440 C C . ALA A 1 193 ? -14.522 5.311 11.171 1.00 86.88 193 ALA A C 1
ATOM 1442 O O . ALA A 1 193 ? -14.990 5.893 12.147 1.00 86.88 193 ALA A O 1
ATOM 1443 N N . PHE A 1 194 ? -15.280 4.680 10.268 1.00 83.12 194 PHE A N 1
ATOM 1444 C CA . PHE A 1 194 ? -16.744 4.717 10.249 1.00 83.12 194 PHE A CA 1
ATOM 1445 C C . PHE A 1 194 ? -17.366 4.229 11.565 1.00 83.12 194 PHE A C 1
ATOM 1447 O O . PHE A 1 194 ? -18.327 4.806 12.059 1.00 83.12 194 PHE A O 1
ATOM 1454 N N . ARG A 1 195 ? -16.780 3.203 12.198 1.00 80.94 195 ARG A N 1
ATOM 1455 C CA . ARG A 1 195 ? -17.257 2.674 13.492 1.00 80.94 195 ARG A CA 1
ATOM 1456 C C . ARG A 1 195 ? -17.048 3.625 14.678 1.00 80.94 195 ARG A C 1
ATOM 1458 O O . ARG A 1 195 ? -17.597 3.373 15.747 1.00 80.94 195 ARG A O 1
ATOM 1465 N N . HIS A 1 196 ? -16.215 4.650 14.520 1.00 72.81 196 HIS A N 1
ATOM 1466 C CA . HIS A 1 196 ? -15.850 5.612 15.564 1.00 72.81 196 HIS A CA 1
ATOM 1467 C C . HIS A 1 196 ? -16.346 7.026 15.270 1.00 72.81 196 HIS A C 1
ATOM 1469 O O . HIS A 1 196 ? -16.232 7.894 16.142 1.00 72.81 196 HIS A O 1
ATOM 1475 N N . GLU A 1 197 ? -16.891 7.278 14.079 1.00 61.50 197 GLU A N 1
ATOM 1476 C CA . GLU A 1 197 ? -17.648 8.498 13.866 1.00 61.50 197 GLU A CA 1
ATOM 1477 C C . GLU A 1 197 ? -18.897 8.446 14.755 1.00 61.50 197 GLU A C 1
ATOM 1479 O O . GLU A 1 197 ? -19.610 7.436 14.768 1.00 61.50 197 GLU A O 1
ATOM 1484 N N . PRO A 1 198 ? -19.179 9.498 15.547 1.00 52.56 198 PRO A N 1
ATOM 1485 C CA . PRO A 1 198 ? -20.515 9.637 16.091 1.00 52.56 198 PRO A CA 1
ATOM 1486 C C . PRO A 1 198 ? -21.449 9.647 14.886 1.00 52.56 198 PRO A C 1
ATOM 1488 O O . PRO A 1 198 ? -21.220 10.424 13.959 1.00 52.56 198 PRO A O 1
ATOM 1491 N N . ILE A 1 199 ? -22.465 8.778 14.887 1.00 46.62 199 ILE A N 1
ATOM 1492 C CA . ILE A 1 199 ? -23.593 8.895 13.963 1.00 46.62 199 ILE A CA 1
ATOM 1493 C C . ILE A 1 199 ? -24.020 10.354 14.072 1.00 46.62 199 ILE A C 1
ATOM 1495 O O . ILE A 1 199 ? -24.568 10.755 15.103 1.00 46.62 199 ILE A O 1
ATOM 1499 N N . TYR A 1 200 ? -23.687 11.170 13.072 1.00 38.72 200 TYR A N 1
ATOM 1500 C CA . TYR A 1 200 ? -24.273 12.486 12.965 1.00 38.72 200 TYR A CA 1
ATOM 1501 C C . TYR A 1 200 ? -25.746 12.160 12.781 1.00 38.72 200 TYR A C 1
ATOM 1503 O O . TYR A 1 200 ? -26.146 11.635 11.741 1.00 38.72 200 TYR A O 1
ATOM 1511 N N . LYS A 1 201 ? -26.543 12.342 13.840 1.00 35.97 201 LYS A N 1
ATOM 1512 C CA . LYS A 1 201 ? -27.974 12.500 13.653 1.00 35.97 201 LYS A CA 1
ATOM 1513 C C . LYS A 1 201 ? -28.054 13.661 12.683 1.00 35.97 201 LYS A C 1
ATOM 1515 O O . LYS A 1 201 ? -27.682 14.778 13.031 1.00 35.97 201 LYS A O 1
ATOM 1520 N N . ILE A 1 202 ? -28.385 13.371 11.431 1.00 37.97 202 ILE A N 1
ATOM 1521 C CA . ILE A 1 202 ? -28.821 14.418 10.529 1.00 37.97 202 ILE A CA 1
ATOM 1522 C C . ILE A 1 202 ? -30.138 14.871 11.145 1.00 37.97 202 ILE A C 1
ATOM 1524 O O . ILE A 1 202 ? -31.182 14.268 10.910 1.00 37.97 202 ILE A O 1
ATOM 1528 N N . ASP A 1 203 ? -30.060 15.863 12.029 1.00 33.38 203 ASP A N 1
ATOM 1529 C CA . ASP A 1 203 ? -31.221 16.632 12.426 1.00 33.38 203 ASP A CA 1
ATOM 1530 C C . ASP A 1 203 ? -31.647 17.353 11.145 1.00 33.38 203 ASP A C 1
ATOM 1532 O O . ASP A 1 203 ? -31.031 18.329 10.710 1.00 33.38 203 ASP A O 1
ATOM 1536 N N . HIS A 1 204 ? -32.660 16.796 10.484 1.00 38.62 204 HIS A N 1
ATOM 1537 C CA . HIS A 1 204 ? -33.214 17.277 9.217 1.00 38.62 204 HIS A CA 1
ATOM 1538 C C . HIS A 1 204 ? -33.824 18.694 9.315 1.00 38.62 204 HIS A C 1
ATOM 1540 O O . HIS A 1 204 ? -34.303 19.219 8.313 1.00 38.62 204 HIS A O 1
ATOM 1546 N N . ASP A 1 205 ? -33.751 19.339 10.482 1.00 34.00 205 ASP A N 1
ATOM 1547 C CA . ASP A 1 205 ? -34.465 20.573 10.816 1.00 34.00 205 ASP A CA 1
ATOM 1548 C C . ASP A 1 205 ? -33.660 21.869 10.599 1.00 34.00 205 ASP A C 1
ATOM 1550 O O . ASP A 1 205 ? -34.148 22.949 10.920 1.00 34.00 205 ASP A O 1
ATOM 1554 N N . SER A 1 206 ? -32.438 21.820 10.051 1.00 38.31 206 SER A N 1
ATOM 1555 C CA . SER A 1 206 ? -31.603 23.033 9.891 1.00 38.31 206 SER A CA 1
ATOM 1556 C C . SER A 1 206 ? -31.313 23.469 8.448 1.00 38.31 206 SER A C 1
ATOM 1558 O O . SER A 1 206 ? -30.650 24.486 8.236 1.00 38.31 206 SER A O 1
ATOM 1560 N N . ALA A 1 207 ? -31.872 22.795 7.438 1.00 40.84 207 ALA A N 1
ATOM 1561 C CA . ALA A 1 207 ? -31.817 23.281 6.059 1.00 40.84 207 ALA A CA 1
ATOM 1562 C C . ALA A 1 207 ? -32.862 24.391 5.824 1.00 40.84 207 ALA A C 1
ATOM 1564 O O . ALA A 1 207 ? -33.913 24.174 5.226 1.00 40.84 207 ALA A O 1
ATOM 1565 N N . SER A 1 208 ? -32.568 25.609 6.285 1.00 38.03 208 SER A N 1
ATOM 1566 C CA . SER A 1 208 ? -33.313 26.814 5.905 1.00 38.03 208 SER A CA 1
ATOM 1567 C C . SER A 1 208 ? -32.992 27.176 4.447 1.00 38.03 208 SER A C 1
ATOM 1569 O O . SER A 1 208 ? -32.079 27.958 4.178 1.00 38.03 208 SER A O 1
ATOM 1571 N N . CYS A 1 209 ? -33.741 26.620 3.496 1.00 45.03 209 CYS A N 1
ATOM 1572 C CA . CYS A 1 209 ? -33.787 27.145 2.132 1.00 45.03 209 CYS A CA 1
ATOM 1573 C C . CYS A 1 209 ? -34.799 28.295 2.106 1.00 45.03 209 CYS A C 1
ATOM 1575 O O . CYS A 1 209 ? -35.997 28.061 2.249 1.00 45.03 209 CYS A O 1
ATOM 1577 N N . GLN A 1 210 ? -34.336 29.535 1.947 1.00 43.25 210 GLN A N 1
ATOM 1578 C CA . GLN A 1 210 ? -35.226 30.664 1.675 1.00 43.25 210 GLN A CA 1
ATOM 1579 C C . GLN A 1 210 ? -35.328 30.869 0.162 1.00 43.25 210 GLN A C 1
ATOM 1581 O O . GLN A 1 210 ? -34.314 31.006 -0.516 1.00 43.25 210 GLN A O 1
ATOM 1586 N N . GLY A 1 211 ? -36.555 30.890 -0.357 1.00 48.94 211 GLY A N 1
ATOM 1587 C CA . GLY A 1 211 ? -36.864 31.228 -1.744 1.00 48.94 211 GLY A CA 1
ATOM 1588 C C . GLY A 1 211 ? -38.308 31.711 -1.858 1.00 48.94 211 GLY A C 1
ATOM 1589 O O . GLY A 1 211 ? -39.197 31.183 -1.188 1.00 48.94 211 GLY A O 1
ATOM 1590 N N . THR A 1 212 ? -38.545 32.744 -2.661 1.00 45.00 212 THR A N 1
ATOM 1591 C CA . THR A 1 212 ? -39.890 33.216 -3.012 1.00 45.00 212 THR A CA 1
ATOM 1592 C C . THR A 1 212 ? -40.480 32.352 -4.131 1.00 45.00 212 THR A C 1
ATOM 1594 O O . THR A 1 212 ? -39.757 31.780 -4.946 1.00 45.00 212 THR A O 1
ATOM 1597 N N . GLN A 1 213 ? -41.810 32.217 -4.161 1.00 35.31 213 GLN A N 1
ATOM 1598 C CA . GLN A 1 213 ? -42.524 31.405 -5.154 1.00 35.31 213 GLN A CA 1
ATOM 1599 C C . GLN A 1 213 ? -42.210 31.880 -6.582 1.00 35.31 213 GLN A C 1
ATOM 1601 O O . GLN A 1 213 ? -42.601 32.981 -6.963 1.00 35.31 213 GLN A O 1
ATOM 1606 N N . GLY A 1 214 ? -41.532 31.035 -7.364 1.00 46.09 214 GLY A N 1
ATOM 1607 C CA . GLY A 1 214 ? -41.260 31.271 -8.787 1.00 46.09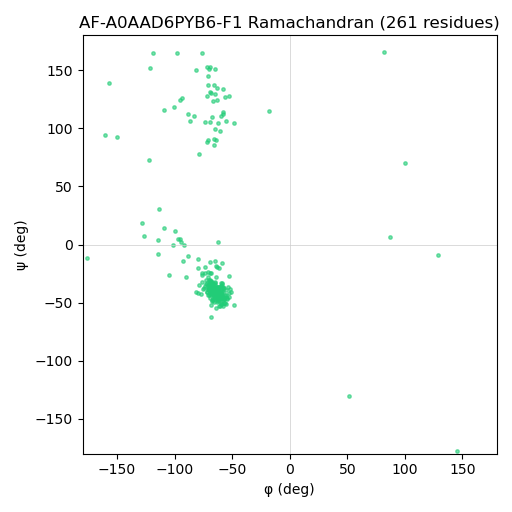 214 GLY A CA 1
ATOM 1608 C C . GLY A 1 214 ? -39.797 31.132 -9.220 1.00 46.09 214 GLY A C 1
ATOM 1609 O O . GLY A 1 214 ? -39.550 31.095 -10.421 1.00 46.09 214 GLY A O 1
ATOM 1610 N N . GLU A 1 215 ? -38.843 30.992 -8.292 1.00 43.00 215 GLU A N 1
ATOM 1611 C CA . GLU A 1 215 ? -37.418 30.776 -8.602 1.00 43.00 215 GLU A CA 1
ATOM 1612 C C . GLU A 1 215 ? -36.882 29.469 -7.989 1.00 43.00 215 GLU A C 1
ATOM 1614 O O . GLU A 1 215 ? -37.379 28.984 -6.970 1.00 43.00 215 GLU A O 1
ATOM 1619 N N . VAL A 1 216 ? -35.862 28.875 -8.624 1.00 43.50 216 VAL A N 1
ATOM 1620 C CA . VAL A 1 216 ? -35.151 27.694 -8.102 1.00 43.50 216 VAL A CA 1
ATOM 1621 C C . VAL A 1 216 ? -34.404 28.104 -6.822 1.00 43.50 216 VAL A C 1
ATOM 1623 O O . VAL A 1 216 ? -33.590 29.026 -6.893 1.00 43.50 216 VAL A O 1
ATOM 1626 N N . PRO A 1 217 ? -34.623 27.454 -5.661 1.00 41.91 217 PRO A N 1
ATOM 1627 C CA . PRO A 1 217 ? -33.969 27.854 -4.417 1.00 41.91 217 PRO A CA 1
ATOM 1628 C C . PRO A 1 217 ? -32.447 27.703 -4.519 1.00 41.91 217 PRO A C 1
ATOM 1630 O O . PRO A 1 217 ? -31.941 26.616 -4.801 1.00 41.91 217 PRO A O 1
ATOM 1633 N N . THR A 1 218 ? -31.696 28.774 -4.258 1.00 43.72 218 THR A N 1
ATOM 1634 C CA . THR A 1 218 ? -30.233 28.708 -4.162 1.00 43.72 218 THR A CA 1
ATOM 1635 C C . THR A 1 218 ? -29.825 28.324 -2.742 1.00 43.72 218 THR A C 1
ATOM 1637 O O . THR A 1 218 ? -29.902 29.140 -1.823 1.00 43.72 218 THR A O 1
ATOM 1640 N N . CYS A 1 219 ? -29.364 27.089 -2.547 1.00 42.22 219 CYS A N 1
ATOM 1641 C CA . CYS A 1 219 ? -28.694 26.697 -1.307 1.00 42.22 219 CYS A CA 1
ATOM 1642 C C . CYS A 1 219 ? -27.324 27.389 -1.220 1.00 42.22 219 CYS A C 1
ATOM 1644 O O . CYS A 1 219 ? -26.553 27.360 -2.180 1.00 42.22 219 CYS A O 1
ATOM 1646 N N . ALA A 1 220 ? -27.019 28.008 -0.076 1.00 46.53 220 ALA A N 1
ATOM 1647 C CA . ALA A 1 220 ? -25.777 28.749 0.137 1.00 46.53 220 ALA A CA 1
ATOM 1648 C C . ALA A 1 220 ? -24.527 27.910 -0.203 1.00 46.53 220 ALA A C 1
ATOM 1650 O O . ALA A 1 220 ? -24.337 26.801 0.299 1.00 46.53 220 ALA A O 1
ATOM 1651 N N . THR A 1 221 ? -23.646 28.463 -1.036 1.00 36.41 221 THR A N 1
ATOM 1652 C CA . THR A 1 221 ? -22.303 27.932 -1.295 1.00 36.41 221 THR A CA 1
ATOM 1653 C C . THR A 1 221 ? -21.402 28.162 -0.082 1.00 36.41 221 THR A C 1
ATOM 1655 O O . THR A 1 221 ? -21.252 29.295 0.373 1.00 36.41 221 THR A O 1
ATOM 1658 N N . TRP A 1 222 ? -20.746 27.113 0.417 1.00 28.19 222 TRP A N 1
ATOM 1659 C CA . TRP A 1 222 ? -19.731 27.232 1.466 1.00 28.19 222 TRP A CA 1
ATOM 1660 C C . TRP A 1 222 ? -18.475 27.938 0.930 1.00 28.19 222 TRP A C 1
ATOM 1662 O O . TRP A 1 222 ? -17.676 27.338 0.214 1.00 28.19 222 TRP A O 1
ATOM 1672 N N . THR A 1 223 ? -18.255 29.201 1.296 1.00 26.55 223 THR A N 1
ATOM 1673 C CA . THR A 1 223 ? -16.963 29.878 1.100 1.00 26.55 223 THR A CA 1
ATOM 1674 C C . THR A 1 223 ? -16.051 29.632 2.302 1.00 26.55 223 THR A C 1
ATOM 1676 O O . THR A 1 223 ? -16.308 30.133 3.397 1.00 26.55 223 THR A O 1
ATOM 1679 N N . LEU A 1 224 ? -14.962 28.882 2.104 1.00 28.34 224 LEU A N 1
ATOM 1680 C CA . LEU A 1 224 ? -13.874 28.750 3.078 1.00 28.34 224 LEU A CA 1
ATOM 1681 C C . LEU A 1 224 ? -13.043 30.043 3.092 1.00 28.34 224 LEU A C 1
ATOM 1683 O O . LEU A 1 224 ? -12.250 30.280 2.185 1.00 28.34 224 LEU A O 1
ATOM 1687 N N . SER A 1 225 ? -13.202 30.868 4.127 1.00 31.55 225 SER A N 1
ATOM 1688 C CA . SER A 1 225 ? -12.276 31.968 4.420 1.00 31.55 225 SER A CA 1
ATOM 1689 C C . SER A 1 225 ? -11.248 31.502 5.451 1.00 31.55 225 SER A C 1
ATOM 1691 O O . SER A 1 225 ? -11.613 31.018 6.521 1.00 31.55 225 SER A O 1
ATOM 1693 N N . GLY A 1 226 ? -9.960 31.623 5.131 1.00 32.22 226 GLY A N 1
ATOM 1694 C CA . GLY A 1 226 ? -8.872 31.272 6.041 1.00 32.22 226 GLY A CA 1
ATOM 1695 C C . GLY A 1 226 ? -7.560 31.937 5.641 1.00 32.22 226 GLY A C 1
ATOM 1696 O O . GLY A 1 226 ? -6.806 31.401 4.832 1.00 32.22 226 GLY A O 1
ATOM 1697 N N . ASN A 1 227 ? -7.279 33.100 6.229 1.00 31.53 227 ASN A N 1
ATOM 1698 C CA . ASN A 1 227 ? -5.952 33.713 6.211 1.00 31.53 227 ASN A CA 1
ATOM 1699 C C . ASN A 1 227 ? -4.976 32.868 7.051 1.00 31.53 227 ASN A C 1
ATOM 1701 O O . ASN A 1 227 ? -5.265 32.558 8.203 1.00 31.53 227 ASN A O 1
ATOM 1705 N N . GLY A 1 228 ? -3.807 32.544 6.483 1.00 39.16 228 GLY A N 1
ATOM 1706 C CA . GLY A 1 228 ? -2.668 31.965 7.211 1.00 39.16 228 GLY A CA 1
ATOM 1707 C C . GLY A 1 228 ? -2.502 30.447 7.080 1.00 39.16 228 GLY A C 1
ATOM 1708 O O . GLY A 1 228 ? -2.669 29.713 8.047 1.00 39.16 228 GLY A O 1
ATOM 1709 N N . MET A 1 229 ? -2.110 29.957 5.899 1.00 39.47 229 MET A N 1
ATOM 1710 C CA . MET A 1 229 ? -1.801 28.534 5.686 1.00 39.47 229 MET A CA 1
ATOM 1711 C C . MET A 1 229 ? -0.293 28.315 5.475 1.00 39.47 229 MET A C 1
ATOM 1713 O O . MET A 1 229 ? 0.274 28.765 4.477 1.00 39.47 229 MET A O 1
ATOM 1717 N N . ASN A 1 230 ? 0.349 27.590 6.399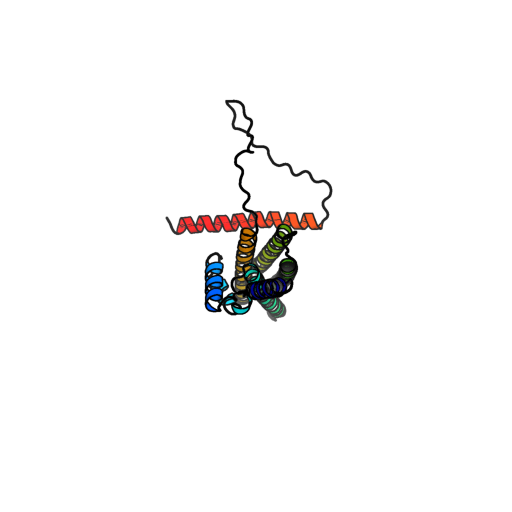 1.00 38.31 230 ASN A N 1
ATOM 1718 C CA . ASN A 1 230 ? 1.734 27.105 6.284 1.00 38.31 230 ASN A CA 1
ATOM 1719 C C . ASN A 1 230 ? 1.859 26.081 5.124 1.00 38.31 230 ASN A C 1
ATOM 1721 O O . ASN A 1 230 ? 0.906 25.366 4.811 1.00 38.31 230 ASN A O 1
ATOM 1725 N N . GLY A 1 231 ? 3.031 25.985 4.486 1.00 32.19 231 GLY A N 1
ATOM 1726 C CA . GLY A 1 231 ? 3.326 25.116 3.336 1.00 32.19 231 GLY A CA 1
ATOM 1727 C C . GLY A 1 231 ? 2.980 23.629 3.518 1.00 32.19 231 GLY A C 1
ATOM 1728 O O . GLY A 1 231 ? 2.608 22.976 2.543 1.00 32.19 231 GLY A O 1
ATOM 1729 N N . ASN A 1 232 ? 2.979 23.113 4.750 1.00 39.47 232 ASN A N 1
ATOM 1730 C CA . ASN A 1 232 ? 2.525 21.745 5.048 1.00 39.47 232 ASN A CA 1
ATOM 1731 C C . ASN A 1 232 ? 1.018 21.550 4.795 1.00 39.47 232 ASN A C 1
ATOM 1733 O O . ASN A 1 232 ? 0.600 20.499 4.314 1.00 39.47 232 ASN A O 1
ATOM 1737 N N . PHE A 1 233 ? 0.205 22.584 5.029 1.00 37.31 233 PHE A N 1
ATOM 1738 C CA . PHE A 1 233 ? -1.234 22.555 4.763 1.00 37.31 233 PHE A CA 1
ATOM 1739 C C . PHE A 1 233 ? -1.533 22.629 3.260 1.00 37.31 233 PHE A C 1
ATOM 1741 O O . PHE A 1 233 ? -2.410 21.925 2.769 1.00 37.31 233 PHE A O 1
ATOM 1748 N N . LYS A 1 234 ? -0.744 23.392 2.488 1.00 36.81 234 LYS A N 1
ATOM 1749 C CA . LYS A 1 234 ? -0.854 23.417 1.015 1.00 36.81 234 LYS A CA 1
ATOM 1750 C C . LYS A 1 234 ? -0.556 22.047 0.392 1.00 36.81 234 LYS A C 1
ATOM 1752 O O . LYS A 1 234 ? -1.222 21.654 -0.564 1.00 36.81 234 LYS A O 1
ATOM 1757 N N . ARG A 1 235 ? 0.398 21.298 0.957 1.00 43.00 235 ARG A N 1
ATOM 1758 C CA . ARG A 1 235 ? 0.723 19.929 0.523 1.00 43.00 235 ARG A CA 1
ATOM 1759 C C . ARG A 1 235 ? -0.387 18.932 0.907 1.00 43.00 235 ARG A C 1
ATOM 1761 O O . ARG A 1 235 ? -0.767 18.116 0.074 1.00 43.00 235 ARG A O 1
ATOM 1768 N N . ALA A 1 236 ? -1.001 19.088 2.085 1.00 36.47 236 ALA A N 1
ATOM 1769 C CA . ALA A 1 236 ? -2.174 18.310 2.507 1.00 36.47 236 ALA A CA 1
ATOM 1770 C C . ALA A 1 236 ? -3.429 18.576 1.648 1.00 36.47 236 ALA A C 1
ATOM 1772 O O . ALA A 1 236 ? -4.176 17.653 1.330 1.00 36.47 236 ALA A O 1
ATOM 1773 N N . VAL A 1 237 ? -3.650 19.822 1.213 1.00 37.94 237 VAL A N 1
ATOM 1774 C CA . VAL A 1 237 ? -4.751 20.172 0.298 1.00 37.94 237 VAL A CA 1
ATOM 1775 C C . VAL A 1 237 ? -4.506 19.614 -1.107 1.00 37.94 237 VAL A C 1
ATOM 1777 O O . VAL A 1 237 ? -5.436 19.093 -1.717 1.00 37.94 237 VAL A O 1
ATOM 1780 N N . ARG A 1 238 ? -3.259 19.625 -1.600 1.00 40.81 238 ARG A N 1
ATOM 1781 C CA . ARG A 1 238 ? -2.903 18.967 -2.869 1.00 40.81 238 ARG A CA 1
ATOM 1782 C C . ARG A 1 238 ? -3.165 17.455 -2.812 1.00 40.81 238 ARG A C 1
ATOM 1784 O O . ARG A 1 238 ? -3.760 16.926 -3.743 1.00 40.81 238 ARG A O 1
ATOM 1791 N N . GLY A 1 239 ? -2.847 16.799 -1.692 1.00 38.66 239 GLY A N 1
ATOM 1792 C CA . GLY A 1 239 ? -3.198 15.393 -1.448 1.00 38.66 239 GLY A CA 1
ATOM 1793 C C . GLY A 1 239 ? -4.711 15.136 -1.390 1.00 38.66 239 GLY A C 1
ATOM 1794 O O . GLY A 1 239 ? -5.184 14.142 -1.929 1.00 38.66 239 GLY A O 1
ATOM 1795 N N . ARG A 1 240 ? -5.505 16.058 -0.823 1.00 44.88 240 ARG A N 1
ATOM 1796 C CA . ARG A 1 240 ? -6.981 15.958 -0.807 1.00 44.88 240 ARG A CA 1
ATOM 1797 C C . ARG A 1 240 ? -7.624 16.129 -2.187 1.00 44.88 240 ARG A C 1
ATOM 1799 O O . ARG A 1 240 ? -8.619 15.467 -2.458 1.00 44.88 240 ARG A O 1
ATOM 1806 N N . ILE A 1 241 ? -7.066 16.972 -3.058 1.00 39.44 241 ILE A N 1
ATOM 1807 C CA . ILE A 1 241 ? -7.570 17.162 -4.431 1.00 39.44 241 ILE A CA 1
ATOM 1808 C C . ILE A 1 241 ? -7.296 15.919 -5.292 1.00 39.44 241 ILE A C 1
ATOM 1810 O O . ILE A 1 241 ? -8.180 15.491 -6.032 1.00 39.44 241 ILE A O 1
ATOM 1814 N N . VAL A 1 242 ? -6.127 15.285 -5.137 1.00 47.22 242 VAL A N 1
ATOM 1815 C CA . VAL A 1 242 ? -5.822 13.998 -5.795 1.00 47.22 242 VAL A CA 1
ATOM 1816 C C . VAL A 1 242 ? -6.721 12.876 -5.249 1.00 47.22 242 VAL A C 1
ATOM 1818 O O . VAL A 1 242 ? -7.247 12.084 -6.023 1.00 47.22 242 VAL A O 1
ATOM 1821 N N . ASN A 1 243 ? -7.013 12.869 -3.941 1.00 47.75 243 ASN A N 1
ATOM 1822 C CA . ASN A 1 243 ? -7.931 11.902 -3.322 1.00 47.75 243 ASN A CA 1
ATOM 1823 C C . ASN A 1 243 ? -9.370 11.994 -3.871 1.00 47.75 243 ASN A C 1
ATOM 1825 O O . ASN A 1 243 ? -10.006 10.962 -4.048 1.00 47.75 243 ASN A O 1
ATOM 1829 N N . ILE A 1 244 ? -9.891 13.190 -4.187 1.00 43.94 244 ILE A N 1
ATOM 1830 C CA . ILE A 1 244 ? -11.224 13.325 -4.810 1.00 43.94 244 ILE A CA 1
ATOM 1831 C C . ILE A 1 244 ? -11.212 12.785 -6.246 1.00 43.94 244 ILE A C 1
ATOM 1833 O O . ILE A 1 244 ? -12.140 12.075 -6.617 1.00 43.94 244 ILE A O 1
ATOM 1837 N N . ALA A 1 245 ? -10.159 13.043 -7.027 1.00 35.53 245 ALA A N 1
ATOM 1838 C CA . ALA A 1 245 ? -10.038 12.525 -8.394 1.00 35.53 245 ALA A CA 1
ATOM 1839 C C . ALA A 1 245 ? -9.855 10.991 -8.450 1.00 35.53 245 ALA A C 1
ATOM 1841 O O . ALA A 1 245 ? -10.365 10.328 -9.357 1.00 35.53 245 ALA A O 1
ATOM 1842 N N . GLN A 1 246 ? -9.179 10.400 -7.458 1.00 44.28 246 GLN A N 1
ATOM 1843 C CA . GLN A 1 246 ? -9.029 8.946 -7.364 1.00 44.28 246 GLN A CA 1
ATOM 1844 C C . GLN A 1 246 ? -10.290 8.272 -6.798 1.00 44.28 246 GLN A C 1
ATOM 1846 O O . GLN A 1 246 ? -10.667 7.191 -7.249 1.00 44.28 246 GLN A O 1
ATOM 1851 N N . LEU A 1 247 ? -11.001 8.922 -5.868 1.00 43.62 247 LEU A N 1
ATOM 1852 C CA . LEU A 1 247 ? -12.310 8.464 -5.390 1.00 43.62 247 LEU A CA 1
ATOM 1853 C C . LEU A 1 247 ? -13.371 8.513 -6.496 1.00 43.62 247 LEU A C 1
ATOM 1855 O O . LEU A 1 247 ? -14.171 7.586 -6.588 1.00 43.62 247 LEU A O 1
ATOM 1859 N N . THR A 1 248 ? -13.363 9.526 -7.370 1.00 43.09 248 THR A N 1
ATOM 1860 C CA . THR A 1 248 ? -14.273 9.571 -8.526 1.00 43.09 248 THR A CA 1
ATOM 1861 C C . THR A 1 248 ? -13.903 8.541 -9.589 1.00 43.09 248 THR A C 1
ATOM 1863 O O . THR A 1 248 ? -14.804 7.938 -10.163 1.00 43.09 248 THR A O 1
ATOM 1866 N N . SER A 1 249 ? -12.613 8.262 -9.804 1.00 43.94 249 SER A N 1
ATOM 1867 C CA . SER A 1 249 ? -12.160 7.213 -10.734 1.00 43.94 249 SER A CA 1
ATOM 1868 C C . SER A 1 249 ? -12.525 5.807 -10.239 1.00 43.94 249 SER A C 1
ATOM 1870 O O . SER A 1 249 ? -13.040 4.990 -11.003 1.00 43.94 249 SER A O 1
ATOM 1872 N N . ASN A 1 250 ? -12.367 5.548 -8.939 1.00 44.69 250 ASN A N 1
ATOM 1873 C CA . ASN A 1 250 ? -12.784 4.292 -8.312 1.00 44.69 250 ASN A CA 1
ATOM 1874 C C . ASN A 1 250 ? -14.319 4.157 -8.250 1.00 44.69 250 ASN A C 1
ATOM 1876 O O . ASN A 1 250 ? -14.845 3.061 -8.429 1.00 44.69 250 ASN A O 1
ATOM 1880 N N . ALA A 1 251 ? -15.055 5.260 -8.066 1.00 40.22 251 ALA A N 1
ATOM 1881 C CA . ALA A 1 251 ? -16.516 5.272 -8.157 1.00 40.22 251 ALA A CA 1
ATOM 1882 C C . ALA A 1 251 ? -17.015 5.035 -9.596 1.00 40.22 251 ALA A C 1
ATOM 1884 O O . ALA A 1 251 ? -17.965 4.279 -9.788 1.00 40.22 251 ALA A O 1
ATOM 1885 N N . LEU A 1 252 ? -16.352 5.595 -10.618 1.00 39.19 252 LEU A N 1
ATOM 1886 C CA . LEU A 1 252 ? -16.655 5.313 -12.029 1.00 39.19 252 LEU A CA 1
ATOM 1887 C C . LEU A 1 252 ? -16.407 3.839 -12.378 1.00 39.19 252 LEU A C 1
ATOM 1889 O O . LEU A 1 252 ? -17.206 3.229 -13.087 1.00 39.19 252 LEU A O 1
ATOM 1893 N N . ALA A 1 253 ? -15.329 3.251 -11.852 1.00 39.16 253 ALA A N 1
ATOM 1894 C CA . ALA A 1 253 ? -15.028 1.833 -12.030 1.00 39.16 253 ALA A CA 1
ATOM 1895 C C . ALA A 1 253 ? -16.083 0.920 -11.373 1.00 39.16 253 ALA A C 1
ATOM 1897 O O . ALA A 1 253 ? -16.384 -0.149 -11.904 1.00 39.16 253 ALA A O 1
ATOM 1898 N N . LEU A 1 254 ? -16.689 1.344 -10.259 1.00 41.84 254 LEU A N 1
ATOM 1899 C CA . LEU A 1 254 ? -17.796 0.631 -9.611 1.00 41.84 254 LEU A CA 1
ATOM 1900 C C . LEU A 1 254 ? -19.106 0.735 -10.409 1.00 41.84 254 LEU A C 1
ATOM 1902 O O . LEU A 1 254 ? -19.799 -0.268 -10.569 1.00 41.84 254 LEU A O 1
ATOM 1906 N N . VAL A 1 255 ? -19.421 1.910 -10.962 1.00 42.28 255 VAL A N 1
ATOM 1907 C CA . VAL A 1 255 ? -20.625 2.113 -11.791 1.00 42.28 255 VAL A CA 1
ATOM 1908 C C . VAL A 1 255 ? -20.534 1.335 -13.110 1.00 42.28 255 VAL A C 1
ATOM 1910 O O . VAL A 1 255 ? -21.492 0.663 -13.490 1.00 42.28 255 VAL A O 1
ATOM 1913 N N . ASN A 1 256 ? -19.373 1.344 -13.771 1.00 37.47 256 ASN A N 1
ATOM 1914 C CA . ASN A 1 256 ? -19.181 0.621 -15.032 1.00 37.47 256 ASN A CA 1
ATOM 1915 C C . ASN A 1 256 ? -19.208 -0.906 -14.853 1.00 37.47 256 ASN A C 1
ATOM 1917 O O . ASN A 1 256 ? -19.787 -1.603 -15.682 1.00 37.47 256 ASN A O 1
ATOM 1921 N N . ASN A 1 257 ? -18.653 -1.442 -13.760 1.00 39.50 257 ASN A N 1
ATOM 1922 C CA . ASN A 1 257 ? -18.731 -2.881 -13.483 1.00 39.50 257 ASN A CA 1
ATOM 1923 C C . ASN A 1 257 ? -20.150 -3.337 -13.104 1.00 39.50 257 ASN A C 1
ATOM 1925 O O . ASN A 1 257 ? -20.553 -4.435 -13.475 1.00 39.50 257 ASN A O 1
ATOM 1929 N N . TYR A 1 258 ? -20.937 -2.503 -12.416 1.00 37.56 258 TYR A N 1
ATOM 1930 C CA . TYR A 1 258 ? -22.328 -2.832 -12.093 1.00 37.56 258 TYR A CA 1
ATOM 1931 C C . TYR A 1 258 ? -23.233 -2.861 -13.337 1.00 37.56 258 TYR A C 1
ATOM 1933 O O . TYR A 1 258 ? -24.104 -3.725 -13.438 1.00 37.56 258 TYR A O 1
ATOM 1941 N N . ALA A 1 259 ? -23.001 -1.961 -14.300 1.00 30.41 259 ALA A N 1
ATOM 1942 C CA . ALA A 1 259 ? -23.732 -1.920 -15.568 1.00 30.41 259 ALA A CA 1
ATOM 1943 C C . ALA A 1 259 ? -23.412 -3.111 -16.493 1.00 30.41 259 ALA A C 1
ATOM 1945 O O . ALA A 1 259 ? -24.289 -3.561 -17.220 1.00 30.41 259 ALA A O 1
ATOM 1946 N N . LEU A 1 260 ? -22.190 -3.655 -16.440 1.00 38.47 260 LEU A N 1
ATOM 1947 C CA . LEU A 1 260 ? -21.781 -4.825 -17.233 1.00 38.47 260 LEU A CA 1
ATOM 1948 C C . LEU A 1 260 ? -22.250 -6.169 -16.652 1.00 38.47 260 LEU A C 1
ATOM 1950 O O . LEU A 1 260 ? -22.289 -7.160 -17.373 1.00 38.47 260 LEU A O 1
ATOM 1954 N N . LEU A 1 261 ? -22.580 -6.220 -15.359 1.00 37.59 261 LEU A N 1
ATOM 1955 C CA . LEU A 1 261 ? -23.048 -7.440 -14.688 1.00 37.59 261 LEU A CA 1
ATOM 1956 C C . LEU A 1 261 ? -24.578 -7.582 -14.671 1.00 37.59 261 LEU A C 1
ATOM 1958 O O . LEU A 1 261 ? -25.074 -8.661 -14.362 1.00 37.59 261 LEU A O 1
ATOM 1962 N N . ASN A 1 262 ? -25.319 -6.514 -14.983 1.00 37.19 262 ASN A N 1
ATOM 1963 C CA . ASN A 1 262 ? -26.786 -6.475 -14.916 1.00 37.19 262 ASN A CA 1
ATOM 1964 C C . ASN A 1 262 ? -27.445 -5.970 -16.216 1.00 37.19 262 ASN A C 1
ATOM 1966 O O . ASN A 1 262 ? -28.600 -5.541 -16.181 1.00 37.19 262 ASN A O 1
ATOM 1970 N N . GLY A 1 263 ? -26.711 -5.986 -17.332 1.00 34.72 263 GLY A N 1
ATOM 1971 C CA . GLY A 1 263 ? -27.180 -5.630 -18.675 1.00 34.72 263 GLY A CA 1
ATOM 1972 C C . GLY A 1 263 ? -27.093 -6.805 -19.634 1.00 34.72 263 GLY A C 1
ATOM 1973 O O . GLY A 1 263 ? -26.112 -7.572 -19.520 1.00 34.72 263 GLY A O 1
#

Foldseek 3Di:
DPDDPVVVVVVVVVVVVVVPDPPPPDFADLVQLLVLQQVLLVQFPHSVLSSVLCSVVSNQQRNPLLSSLLSLLVSLLVLLVVLLVVLVVVLPDPPDDPLRNVLSVLLNVLSVQLNVLSVLLNVLSVVQDLVCNLVSLLSSLLSLLSSLVSLVSSLVSQDDDVNDDPSSVVNCVSSVSSSSSSRSSSSSSVVVSVVSPDPPPPPVPPQPQDDDPPDDTDRDDDDDDDPDDDPVVVVVVVSVVVVVVVVVVVVVVVVVVVVVVPD

Mean predicted aligned error: 14.77 Å

Radius of gyration: 26.76 Å; Cα contacts (8 Å, |Δi|>4): 223; chains: 1; bounding box: 66×53×103 Å

pLDDT: mean 75.73, std 24.48, range [26.55, 98.88]

Organism: NCBI:txid444605

InterPro domains:
  IPR006501 Pectinesterase inhibitor domain [PF04043] (36-188)
  IPR006501 Pectinesterase inhibitor domain [SM00856] (32-188)
  IPR006501 Pectinesterase inhibitor domain [TIGR01614] (6-192)
  IPR035513 Invertase/pectin methylesterase inhibitor domain superfamily [G3DSA:1.20.140.40] (33-192)
  IPR035513 Invertase/pectin methylesterase inhibitor domain superfamily [SSF101148] (35-192)
  IPR051955 Pectinesterase Inhibitor [PTHR31080] (11-188)